Protein AF-A0A2P4T086-F1 (afdb_monomer)

Foldseek 3Di:
DALVVVVVVCVVVPHDDDSVVLVVLLCVLPPVPPNDHDPVSVVVSVCVVPPDVVLVVLQVVQADPVQKRALVSQLVCCCVPVVDPCSNVPRQVLCVPQAPDPVQNVRRIHHSRSVVSCCPDPNVDPDDPCVVDPDDDQFDFPVVDDAQADDLQQFQDDQAATEGDLQSAADDDDPVVVVPPDPDDDDRRSRHYALQVPHQEYEFEWEQDPPLFIWGGRPLHNYHIDTLLSSLLRCLVRNPPRHQFHHEYEYNDHYDPSSVVVNVVSNCVRNPPQEDPDDDPPDPPGHGTRVSNGSHYYYDDDDDDDPPDPPDDDDDDDPPDPCCDPVNVVSVVVNVVSNVVVVVVVD

InterPro domains:
  IPR000909 Phosphatidylinositol-specific phospholipase C, X domain [PF00388] (138-172)
  IPR000909 Phosphatidylinositol-specific phospholipase C, X domain [PF00388] (192-303)
  IPR000909 Phosphatidylinositol-specific phospholipase C, X domain [SM00148] (136-302)
  IPR001192 Phosphoinositide phospholipase C family [PR00390] (141-159)
  IPR001192 Phosphoinositide phospholipase C family [PR00390] (286-303)
  IPR001192 Phosphoinositide phospholipase C family [PTHR10336] (1-337)
  IPR011992 EF-hand domain pair [SSF47473] (1-135)
  IPR015359 Phosphoinositide-specific phospholipase C, EF-hand-like domain [PF09279] (45-129)
  IPR017946 PLC-like phosphodiesterase, TIM beta/alpha-barrel domain superfamily [G3DSA:3.20.20.190] (133-346)
  IPR017946 PLC-like phosphodiesterase, TIM beta/alpha-barrel domain superfamily [SSF51695] (139-338)

Mean predicted aligned error: 11.91 Å

Sequence (347 aa):
MSFKELKNFLKEVNIEVDDYHAKEIFQYCDKSKTEALEDDEIEEFYKILTERKEIDTIFQKYSDAEGLMSCQNLVRFLYETQQEEDAVVAAPPLIQRYEPSERAKKRNAMTKDGFLMYLLSDDGNIFNTSHRKVYQDMTQPLSHYFVSSSHNTYLMDDQLTGPSSTEAYIRQYLCLILRRRFKTQPGPFFVSRALTKGCRCVELDCWDGPNSEPIIYHGYTLTSKILFSDVIKAIKNYAFKTSPYPVIISLENHCSLEQQKVMAQHMTSILQDMLLVAPIDGSKSQFPSPEQLKGKILVKGKKLSRQEDPSGTNGNNNLEAEDVSDEDEAAEMEDESVKTEVQQKGK

Structure (mmCIF, N/CA/C/O backbone):
data_AF-A0A2P4T086-F1
#
_entry.id   AF-A0A2P4T086-F1
#
loop_
_atom_site.group_PDB
_atom_site.id
_atom_site.type_symbol
_atom_site.label_atom_id
_atom_site.label_alt_id
_atom_site.label_comp_id
_atom_site.label_asym_id
_atom_site.label_entity_id
_atom_site.label_seq_id
_atom_site.pdbx_PDB_ins_code
_atom_site.Cartn_x
_atom_site.Cartn_y
_atom_site.Cartn_z
_atom_site.occupancy
_atom_site.B_iso_or_equiv
_atom_site.auth_seq_id
_atom_site.auth_comp_id
_atom_site.auth_asym_id
_atom_site.auth_atom_id
_atom_site.pdbx_PDB_model_num
ATOM 1 N N . MET A 1 1 ? 18.034 28.175 -30.814 1.00 85.75 1 MET A N 1
ATOM 2 C CA . MET A 1 1 ? 17.502 28.124 -29.430 1.00 85.75 1 MET A CA 1
ATOM 3 C C . MET A 1 1 ? 18.552 28.630 -28.446 1.00 85.75 1 MET A C 1
ATOM 5 O O . MET A 1 1 ? 19.640 28.074 -28.381 1.00 85.75 1 MET A O 1
ATOM 9 N N . SER A 1 2 ? 18.252 29.685 -27.687 1.00 92.81 2 SER A N 1
ATOM 10 C CA . SER A 1 2 ? 19.158 30.231 -26.662 1.00 92.81 2 SER A CA 1
ATOM 11 C C . SER A 1 2 ? 19.247 29.327 -25.425 1.00 92.81 2 SER A C 1
ATOM 13 O O . SER A 1 2 ? 18.325 28.568 -25.122 1.00 92.81 2 SER A O 1
ATOM 15 N N . PHE A 1 3 ? 20.311 29.467 -24.626 1.00 90.12 3 PHE A N 1
ATOM 16 C CA . PHE A 1 3 ? 20.471 28.681 -23.392 1.00 90.12 3 PHE A CA 1
ATOM 17 C C . PHE A 1 3 ? 19.308 28.872 -22.397 1.00 90.12 3 PHE A C 1
ATOM 19 O O . PHE A 1 3 ? 18.910 27.947 -21.690 1.00 90.12 3 PHE A O 1
ATOM 26 N N . LYS A 1 4 ? 18.709 30.070 -22.353 1.00 91.06 4 LYS A N 1
ATOM 27 C CA . LYS A 1 4 ? 17.542 30.347 -21.500 1.00 91.06 4 LYS A CA 1
ATOM 28 C C . LYS A 1 4 ? 16.301 29.577 -21.960 1.00 91.06 4 LYS A C 1
ATOM 30 O O . LYS A 1 4 ? 15.571 29.062 -21.116 1.00 91.06 4 LYS A O 1
ATOM 35 N N . GLU A 1 5 ? 16.066 29.506 -23.267 1.00 90.50 5 GLU A N 1
ATOM 36 C CA . GLU A 1 5 ? 14.963 28.733 -23.852 1.00 90.50 5 GLU A CA 1
ATOM 37 C C . GLU A 1 5 ? 15.170 27.237 -23.624 1.00 90.50 5 GLU A C 1
ATOM 39 O O . GLU A 1 5 ? 14.247 26.561 -23.179 1.00 90.50 5 GLU A O 1
ATOM 44 N N . LEU A 1 6 ? 16.401 26.751 -23.793 1.00 87.19 6 LEU A N 1
ATOM 45 C CA . LEU A 1 6 ? 16.759 25.362 -23.528 1.00 87.19 6 LEU A CA 1
ATOM 46 C C . LEU A 1 6 ? 16.510 24.963 -22.068 1.00 87.19 6 LEU A C 1
ATOM 48 O O . LEU A 1 6 ? 15.911 23.929 -21.795 1.00 87.19 6 LEU A O 1
ATOM 52 N N . LYS A 1 7 ? 16.883 25.813 -21.105 1.00 87.31 7 LYS A N 1
ATOM 53 C CA . LYS A 1 7 ? 16.581 25.571 -19.684 1.00 87.31 7 LYS A CA 1
ATOM 54 C C . LYS A 1 7 ? 15.087 25.510 -19.387 1.00 87.31 7 LYS A C 1
ATOM 56 O O . LYS A 1 7 ? 14.676 24.798 -18.473 1.00 87.31 7 LYS A O 1
ATOM 61 N N . ASN A 1 8 ? 14.281 26.295 -20.095 1.00 86.50 8 ASN A N 1
ATOM 62 C CA . ASN A 1 8 ? 12.832 26.231 -19.948 1.00 86.50 8 ASN A CA 1
ATOM 63 C C . ASN A 1 8 ? 12.291 24.936 -20.556 1.00 86.50 8 ASN A C 1
ATOM 65 O O . ASN A 1 8 ? 11.522 24.254 -19.889 1.00 86.50 8 ASN A O 1
ATOM 69 N N . PHE A 1 9 ? 12.780 24.546 -21.734 1.00 85.38 9 PHE A N 1
ATOM 70 C CA . PHE A 1 9 ? 12.444 23.273 -22.366 1.00 85.38 9 PHE A CA 1
ATOM 71 C C . PHE A 1 9 ? 12.762 22.076 -21.457 1.00 85.38 9 PHE A C 1
ATOM 73 O O . PHE A 1 9 ? 11.886 21.256 -21.203 1.00 85.38 9 PHE A O 1
ATOM 80 N N . LEU A 1 10 ? 13.964 22.013 -20.869 1.00 83.75 10 LEU A N 1
ATOM 81 C CA . LEU A 1 10 ? 14.342 20.935 -19.943 1.00 83.75 10 LEU A CA 1
ATOM 82 C C . LEU A 1 10 ? 13.400 20.845 -18.734 1.00 83.75 10 LEU A C 1
ATOM 84 O O . LEU A 1 10 ? 13.013 19.751 -18.328 1.00 83.75 10 LEU A O 1
ATOM 88 N N . LYS A 1 11 ? 12.946 21.988 -18.205 1.00 83.62 11 LYS A N 1
ATOM 89 C CA . LYS A 1 11 ? 11.937 22.019 -17.134 1.00 83.62 11 LYS A CA 1
ATOM 9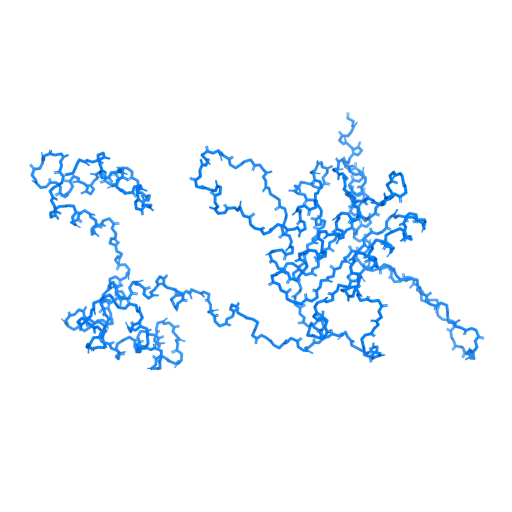0 C C . LYS A 1 11 ? 10.567 21.538 -17.604 1.00 83.62 11 LYS A C 1
ATOM 92 O O . LYS A 1 11 ? 9.883 20.861 -16.841 1.00 83.62 11 LYS A O 1
ATOM 97 N N . GLU A 1 12 ? 10.164 21.873 -18.828 1.00 81.62 12 GLU A N 1
ATOM 98 C CA . GLU A 1 12 ? 8.898 21.416 -19.416 1.00 81.62 12 GLU A CA 1
ATOM 99 C C . GLU A 1 12 ? 8.870 19.895 -19.596 1.00 81.62 12 GLU A C 1
ATOM 101 O O . GLU A 1 12 ? 7.852 19.267 -19.300 1.00 81.62 12 GLU A O 1
ATOM 106 N N . VAL A 1 13 ? 9.997 19.287 -19.980 1.00 79.25 13 VAL A N 1
ATOM 107 C CA . VAL A 1 13 ? 10.138 17.823 -20.090 1.00 79.25 13 VAL A CA 1
ATOM 108 C C . VAL A 1 13 ? 10.551 17.138 -18.779 1.00 79.25 13 VAL A C 1
ATOM 110 O O . VAL A 1 13 ? 10.828 15.941 -18.770 1.00 79.25 13 VAL A O 1
ATOM 113 N N . ASN A 1 14 ? 10.539 17.865 -17.655 1.00 78.75 14 ASN A N 1
ATOM 114 C CA . ASN A 1 14 ? 10.846 17.355 -16.313 1.00 78.75 14 ASN A CA 1
ATOM 115 C C . ASN A 1 14 ? 12.256 16.732 -16.195 1.00 78.75 14 ASN A C 1
ATOM 117 O O . ASN A 1 14 ? 12.449 15.739 -15.491 1.00 78.75 14 ASN A O 1
ATOM 121 N N . ILE A 1 15 ? 13.236 17.326 -16.878 1.00 80.25 15 ILE A N 1
ATOM 122 C CA . ILE A 1 15 ? 14.659 17.010 -16.752 1.00 80.25 15 ILE A CA 1
ATOM 123 C C . ILE A 1 15 ? 15.298 18.035 -15.813 1.00 80.25 15 ILE A C 1
ATOM 125 O O . ILE A 1 15 ? 15.346 19.232 -16.103 1.00 80.25 15 ILE A O 1
ATOM 129 N N . GLU A 1 16 ? 15.806 17.551 -14.683 1.00 80.56 16 GLU A N 1
ATOM 130 C CA . GLU A 1 16 ? 16.638 18.336 -13.775 1.00 80.56 16 GLU A CA 1
ATOM 131 C C . GLU A 1 16 ? 18.104 18.052 -14.093 1.00 80.56 16 GLU A C 1
ATOM 133 O O . GLU A 1 16 ? 18.590 16.938 -13.912 1.00 80.56 16 GLU A O 1
ATOM 138 N N . VAL A 1 17 ? 18.802 19.067 -14.592 1.00 83.62 17 VAL A N 1
ATOM 139 C CA . VAL A 1 17 ? 20.240 19.023 -14.852 1.00 83.62 17 VAL A CA 1
ATOM 140 C C . VAL A 1 17 ? 20.891 20.225 -14.188 1.00 83.62 17 VAL A C 1
ATOM 142 O O . VAL A 1 17 ? 20.292 21.300 -14.098 1.00 83.62 17 VAL A O 1
ATOM 145 N N . ASP A 1 18 ? 22.113 20.030 -13.711 1.00 87.94 18 ASP A N 1
ATOM 146 C CA . ASP A 1 18 ? 22.935 21.114 -13.203 1.00 87.94 18 ASP A CA 1
ATOM 147 C C . ASP A 1 18 ? 23.193 22.175 -14.294 1.00 87.94 18 ASP A C 1
ATOM 149 O O . ASP A 1 18 ? 23.506 21.863 -15.447 1.00 87.94 18 ASP A O 1
ATOM 153 N N . ASP A 1 19 ? 23.049 23.447 -13.917 1.00 86.38 19 ASP A N 1
ATOM 154 C CA . ASP A 1 19 ? 23.147 24.582 -14.836 1.00 86.38 19 ASP A CA 1
ATOM 155 C C . ASP A 1 19 ? 24.540 24.719 -15.467 1.00 86.38 19 ASP A C 1
ATOM 157 O O . ASP A 1 19 ? 24.648 25.196 -16.598 1.00 86.38 19 ASP A O 1
ATOM 161 N N . TYR A 1 20 ? 25.598 24.340 -14.745 1.00 89.38 20 TYR A N 1
ATOM 162 C CA . TYR A 1 20 ? 26.965 24.383 -15.252 1.00 89.38 20 TYR A CA 1
ATOM 163 C C . TYR A 1 20 ? 27.163 23.289 -16.297 1.00 89.38 20 TYR A C 1
ATOM 165 O O . TYR A 1 20 ? 27.567 23.590 -17.418 1.00 89.38 20 TYR A O 1
ATOM 173 N N . HIS A 1 21 ? 26.759 22.059 -15.980 1.00 88.88 21 HIS A N 1
ATOM 174 C CA . HIS A 1 21 ? 26.867 20.936 -16.908 1.00 88.88 21 HIS A CA 1
ATOM 175 C C . HIS A 1 21 ? 26.056 21.153 -18.196 1.00 88.88 21 HIS A C 1
ATOM 177 O O . HIS A 1 21 ? 26.566 20.978 -19.302 1.00 88.88 21 HIS A O 1
ATOM 183 N N . ALA A 1 22 ? 24.809 21.624 -18.079 1.00 89.75 22 ALA A N 1
ATOM 184 C CA . ALA A 1 22 ? 23.991 21.957 -19.244 1.00 89.75 22 ALA A CA 1
ATOM 185 C C . ALA A 1 22 ? 24.624 23.069 -20.095 1.00 89.75 22 ALA A C 1
ATOM 187 O O . ALA A 1 22 ? 24.507 23.056 -21.318 1.00 89.75 22 ALA A O 1
ATOM 188 N N . LYS A 1 23 ? 25.301 24.037 -19.465 1.00 91.62 23 LYS A N 1
ATOM 189 C CA . LYS A 1 23 ? 25.989 25.114 -20.182 1.00 91.62 23 LYS A CA 1
ATOM 190 C C . LYS A 1 23 ? 27.235 24.617 -20.912 1.00 91.62 23 LYS A C 1
ATOM 192 O O . LYS A 1 23 ? 27.483 25.073 -22.024 1.00 91.62 23 LYS A O 1
ATOM 197 N N . GLU A 1 24 ? 27.989 23.690 -20.327 1.00 93.19 24 GLU A N 1
ATOM 198 C CA . GLU A 1 24 ? 29.138 23.062 -20.988 1.00 93.19 24 GLU A CA 1
ATOM 199 C C . GLU A 1 24 ? 28.713 22.306 -22.250 1.00 93.19 24 GLU A C 1
ATOM 201 O O . GLU A 1 24 ? 29.290 22.529 -23.313 1.00 93.19 24 GLU A O 1
ATOM 206 N N . ILE A 1 25 ? 27.662 21.480 -22.165 1.00 91.56 25 ILE A N 1
ATOM 207 C CA . ILE A 1 25 ? 27.139 20.754 -23.334 1.00 91.56 25 ILE A CA 1
ATOM 208 C C . ILE A 1 25 ? 26.606 21.745 -24.378 1.00 91.56 25 ILE A C 1
ATOM 210 O O . ILE A 1 25 ? 26.886 21.601 -25.563 1.00 91.56 25 ILE A O 1
ATOM 214 N N . PHE A 1 26 ? 25.896 22.797 -23.957 1.00 92.69 26 PHE A N 1
ATOM 215 C CA . PHE A 1 26 ? 25.402 23.836 -24.866 1.00 92.69 26 PHE A CA 1
ATOM 216 C C . PHE A 1 26 ? 26.540 24.500 -25.650 1.00 92.69 26 PHE A C 1
ATOM 218 O O . PHE A 1 26 ? 26.459 24.635 -26.864 1.00 92.69 26 PHE A O 1
ATOM 225 N N . GLN A 1 27 ? 27.623 24.882 -24.970 1.00 92.62 27 GLN A N 1
ATOM 226 C CA . GLN A 1 27 ? 28.790 25.494 -25.612 1.00 92.62 27 GLN A CA 1
ATOM 227 C C . GLN A 1 27 ? 29.554 24.516 -26.505 1.00 92.62 27 GLN A C 1
ATOM 229 O O . GLN A 1 27 ? 30.153 24.933 -27.492 1.00 92.62 27 GLN A O 1
ATOM 234 N N . TYR A 1 28 ? 29.554 23.232 -26.152 1.00 91.81 28 TYR A N 1
ATOM 235 C CA . TYR A 1 28 ? 30.126 22.182 -26.983 1.00 91.81 28 TYR A CA 1
ATOM 236 C C . TYR A 1 28 ? 29.342 22.001 -28.293 1.00 91.81 28 TYR A C 1
ATOM 238 O O . TYR A 1 28 ? 29.952 21.817 -29.346 1.00 91.81 28 TYR A O 1
ATOM 246 N N . CYS A 1 29 ? 28.010 22.083 -28.233 1.00 91.31 29 CYS A N 1
ATOM 247 C CA . CYS A 1 29 ? 27.130 21.909 -29.387 1.00 91.31 29 CYS A CA 1
ATOM 248 C C . CYS A 1 29 ? 27.014 23.154 -30.283 1.00 91.31 29 CYS A C 1
ATOM 250 O O . CYS A 1 29 ? 26.800 22.973 -31.473 1.00 91.31 29 CYS A O 1
ATOM 252 N N . ASP A 1 30 ? 27.176 24.376 -29.754 1.00 91.81 30 ASP A N 1
ATOM 253 C CA . ASP A 1 30 ? 27.141 25.647 -30.512 1.00 91.81 30 ASP A CA 1
ATOM 254 C C . ASP A 1 30 ? 28.403 25.814 -31.386 1.00 91.81 30 ASP A C 1
ATOM 256 O O . ASP A 1 30 ? 29.366 26.508 -31.029 1.00 91.81 30 ASP A O 1
ATOM 260 N N . LYS A 1 31 ? 28.429 25.150 -32.548 1.00 88.38 31 LYS A N 1
ATOM 261 C CA . LYS A 1 31 ? 29.573 25.156 -33.477 1.00 88.38 31 LYS A CA 1
ATOM 262 C C . LYS A 1 31 ? 29.718 26.512 -34.162 1.00 88.38 31 LYS A C 1
ATOM 264 O O . LYS A 1 31 ? 30.842 26.915 -34.481 1.00 88.38 31 LYS A O 1
ATOM 269 N N . SER A 1 32 ? 28.609 27.219 -34.376 1.00 85.75 32 SER A N 1
ATOM 270 C CA . SER A 1 32 ? 28.566 28.566 -34.956 1.00 85.75 32 SER A CA 1
ATOM 271 C C . SER A 1 32 ? 28.997 29.670 -33.987 1.00 85.75 32 SER A C 1
ATOM 273 O O . SER A 1 32 ? 29.319 30.769 -34.445 1.00 85.75 32 SER A O 1
ATOM 275 N N . LYS A 1 33 ? 29.079 29.383 -32.679 1.00 86.06 33 LYS A N 1
ATOM 276 C CA . LYS A 1 33 ? 29.398 30.344 -31.604 1.00 86.06 33 LYS A CA 1
ATOM 277 C C . LYS A 1 33 ? 28.440 31.533 -31.587 1.00 86.06 33 LYS A C 1
ATOM 279 O O . LYS A 1 33 ? 28.844 32.674 -31.355 1.00 86.06 33 LYS A O 1
ATOM 284 N N . THR A 1 34 ? 27.178 31.258 -31.882 1.00 88.81 34 THR A N 1
ATOM 285 C CA . THR A 1 34 ? 26.107 32.251 -32.000 1.00 88.81 34 THR A CA 1
ATOM 286 C C . THR A 1 34 ? 25.354 32.469 -30.692 1.00 88.81 34 THR A C 1
ATOM 288 O O . THR A 1 34 ? 24.408 33.252 -30.665 1.00 88.81 34 THR A O 1
ATOM 291 N N . GLU A 1 35 ? 25.760 31.798 -29.608 1.00 88.94 35 GLU A N 1
ATOM 292 C CA . GLU A 1 35 ? 25.041 31.742 -28.327 1.00 88.94 35 GLU A CA 1
ATOM 293 C C . GLU A 1 35 ? 23.621 31.161 -28.465 1.00 88.94 35 GLU A C 1
ATOM 295 O O . GLU A 1 35 ? 22.732 31.385 -27.633 1.00 88.94 35 GLU A O 1
ATOM 300 N N . ALA A 1 36 ? 23.409 30.381 -29.524 1.00 89.88 36 ALA A N 1
ATOM 301 C CA . ALA A 1 36 ? 22.153 29.748 -29.876 1.00 89.88 36 ALA A CA 1
ATOM 302 C C . ALA A 1 36 ? 22.440 28.450 -30.632 1.00 89.88 36 ALA A C 1
ATOM 304 O O . ALA A 1 36 ? 23.278 28.463 -31.524 1.00 89.88 36 ALA A O 1
ATOM 305 N N . LEU A 1 37 ? 21.717 27.381 -30.284 1.00 90.62 37 LEU A N 1
ATOM 306 C CA . LEU A 1 37 ? 21.773 26.104 -30.995 1.00 90.62 37 LEU A CA 1
ATOM 307 C C . LEU A 1 37 ? 20.813 26.096 -32.180 1.00 90.62 37 LEU A C 1
ATOM 309 O O . LEU A 1 37 ? 19.629 26.408 -32.005 1.00 90.62 37 LEU A O 1
ATOM 313 N N . GLU A 1 38 ? 21.306 25.707 -33.344 1.00 89.94 38 GLU A N 1
ATOM 314 C CA . GLU A 1 38 ? 20.493 25.383 -34.519 1.00 89.94 38 GLU A CA 1
ATOM 315 C C . GLU A 1 38 ? 19.912 23.956 -34.412 1.00 89.94 38 GLU A C 1
ATOM 317 O O . GLU A 1 38 ? 20.300 23.184 -33.536 1.00 89.94 38 GLU A O 1
ATOM 322 N N . ASP A 1 39 ? 18.965 23.587 -35.279 1.00 84.31 39 ASP A N 1
ATOM 323 C CA . ASP A 1 39 ? 18.178 22.344 -35.154 1.00 84.31 39 ASP A CA 1
ATOM 324 C C . ASP A 1 39 ? 19.031 21.066 -34.980 1.00 84.31 39 ASP A C 1
ATOM 326 O O . ASP A 1 39 ? 18.787 20.282 -34.058 1.00 84.31 39 ASP A O 1
ATOM 330 N N . ASP A 1 40 ? 20.075 20.886 -35.797 1.00 86.88 40 ASP A N 1
ATOM 331 C CA . ASP A 1 40 ? 20.982 19.728 -35.706 1.00 86.88 40 ASP A CA 1
ATOM 332 C C . ASP A 1 40 ? 21.789 19.722 -34.390 1.00 86.88 40 ASP A C 1
ATOM 334 O O . ASP A 1 40 ? 22.076 18.669 -33.813 1.00 86.88 40 ASP A O 1
ATOM 338 N N . GLU A 1 41 ? 22.140 20.905 -33.880 1.00 89.12 41 GLU A N 1
ATOM 339 C CA . GLU A 1 41 ? 22.899 21.075 -32.638 1.00 89.12 41 GLU A CA 1
ATOM 340 C C . GLU A 1 41 ? 22.017 20.853 -31.400 1.00 89.12 41 GLU A C 1
ATOM 342 O O . GLU A 1 41 ? 22.503 20.393 -30.366 1.00 89.12 41 GLU A O 1
ATOM 347 N N . ILE A 1 42 ? 20.710 21.125 -31.500 1.00 85.94 42 ILE A N 1
ATOM 348 C CA . ILE A 1 42 ? 19.722 20.788 -30.465 1.00 85.94 42 ILE A CA 1
ATOM 349 C C . ILE A 1 42 ? 19.581 19.267 -30.348 1.00 85.94 42 ILE A C 1
ATOM 351 O O . ILE A 1 42 ? 19.533 18.738 -29.233 1.00 85.94 42 ILE A O 1
ATOM 355 N N . GLU A 1 43 ? 19.535 18.551 -31.475 1.00 81.56 43 GLU A N 1
ATOM 356 C CA . GLU A 1 43 ? 19.492 17.087 -31.469 1.00 81.56 43 GLU A CA 1
ATOM 357 C C . GLU A 1 43 ? 20.766 16.5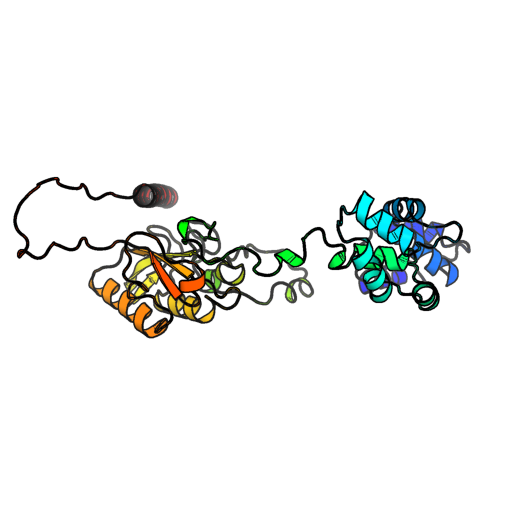03 -30.839 1.00 81.56 43 GLU A C 1
ATOM 359 O O . GLU A 1 43 ? 20.691 15.599 -30.002 1.00 81.56 43 GLU A O 1
ATOM 364 N N . GLU A 1 44 ? 21.936 17.043 -31.191 1.00 86.00 44 GLU A N 1
ATOM 365 C CA . GLU A 1 44 ? 23.223 16.651 -30.609 1.00 86.00 44 GLU A CA 1
ATOM 366 C C . GLU A 1 44 ? 23.281 16.936 -29.101 1.00 86.00 44 GLU A C 1
ATOM 368 O O . GLU A 1 44 ? 23.646 16.051 -28.323 1.00 86.00 44 GLU A O 1
ATOM 373 N N . PHE A 1 45 ? 22.826 18.116 -28.667 1.00 89.50 45 PHE A N 1
ATOM 374 C CA . PHE A 1 45 ? 22.713 18.469 -27.251 1.00 89.50 45 PHE A CA 1
ATOM 375 C C . PHE A 1 45 ? 21.849 17.460 -26.489 1.00 89.50 45 PHE A C 1
ATOM 377 O O . PHE A 1 45 ? 22.249 16.957 -25.437 1.00 89.50 45 PHE A O 1
ATOM 384 N N . TYR A 1 46 ? 20.665 17.141 -27.020 1.00 83.19 46 TYR A N 1
ATOM 385 C CA . TYR A 1 46 ? 19.739 16.214 -26.377 1.00 83.19 46 TYR A CA 1
ATOM 386 C C . TYR A 1 46 ? 20.316 14.797 -26.294 1.00 83.19 46 TYR A C 1
ATOM 388 O O . TYR A 1 46 ? 20.197 14.145 -25.253 1.00 83.19 46 TYR A O 1
ATOM 396 N N . LYS A 1 47 ? 20.987 14.334 -27.356 1.00 83.06 47 LYS A N 1
ATOM 397 C CA . LYS A 1 47 ? 21.671 13.034 -27.373 1.00 83.06 47 LYS A CA 1
ATOM 398 C C . LYS A 1 47 ? 22.760 12.953 -26.312 1.00 83.06 47 LYS A C 1
ATOM 400 O O . LYS A 1 47 ? 22.789 11.963 -25.594 1.00 83.06 47 LYS A O 1
ATOM 405 N N . ILE A 1 48 ? 23.607 13.977 -26.181 1.00 86.81 48 ILE A N 1
ATOM 406 C CA . ILE A 1 48 ? 24.678 14.001 -25.169 1.00 86.81 48 ILE A CA 1
ATOM 407 C C . ILE A 1 48 ? 24.082 14.026 -23.762 1.00 86.81 48 ILE A C 1
ATOM 409 O O . ILE A 1 48 ? 24.507 13.266 -22.897 1.00 86.81 48 ILE A O 1
ATOM 413 N N . LEU A 1 49 ? 23.071 14.869 -23.535 1.00 86.38 49 LEU A N 1
ATOM 414 C CA . LEU A 1 49 ? 22.449 15.016 -22.222 1.00 86.38 49 LEU A CA 1
ATOM 415 C C . LEU A 1 49 ? 21.777 13.722 -21.738 1.00 86.38 49 LEU A C 1
ATOM 417 O O . LEU A 1 49 ? 21.778 13.431 -20.545 1.00 86.38 49 LEU A O 1
ATOM 421 N N . THR A 1 50 ? 21.164 12.973 -22.654 1.00 82.31 50 THR A N 1
ATOM 422 C CA . THR A 1 50 ? 20.399 11.757 -22.338 1.00 82.31 50 THR A CA 1
ATOM 423 C C . THR A 1 50 ? 21.178 10.465 -22.588 1.00 82.31 50 THR A C 1
ATOM 425 O O . THR A 1 50 ? 20.627 9.374 -22.416 1.00 82.31 50 THR A O 1
ATOM 428 N N . GLU A 1 51 ? 22.456 10.570 -22.966 1.00 85.12 51 GLU A N 1
ATOM 429 C CA . GLU A 1 51 ? 23.310 9.422 -23.252 1.00 85.12 51 GLU A CA 1
ATOM 430 C C . GLU A 1 51 ? 23.461 8.533 -22.013 1.00 85.12 51 GLU A C 1
ATOM 432 O O . GLU A 1 51 ? 23.792 8.987 -20.917 1.00 85.12 51 GLU A O 1
ATOM 437 N N . ARG A 1 52 ? 23.251 7.229 -22.208 1.00 86.19 52 ARG A N 1
ATOM 438 C CA . ARG A 1 52 ? 23.381 6.210 -21.167 1.00 86.19 52 ARG A CA 1
ATOM 439 C C . ARG A 1 52 ? 24.372 5.139 -21.607 1.00 86.19 52 ARG A C 1
ATOM 441 O O . ARG A 1 52 ? 23.987 4.099 -22.146 1.00 86.19 52 ARG A O 1
ATOM 448 N N . LYS A 1 53 ? 25.661 5.398 -21.371 1.00 89.81 53 LYS A N 1
ATOM 449 C CA . LYS A 1 53 ? 26.783 4.539 -21.805 1.00 89.81 53 LYS A CA 1
ATOM 450 C C . LYS A 1 53 ? 26.696 3.116 -21.257 1.00 89.81 53 LYS A C 1
ATOM 452 O O . LYS A 1 53 ? 27.134 2.162 -21.903 1.00 89.81 53 LYS A O 1
ATOM 457 N N . GLU A 1 54 ? 26.128 2.952 -20.068 1.00 91.56 54 GLU A N 1
ATOM 458 C CA . GLU A 1 54 ? 25.873 1.646 -19.471 1.00 91.56 54 GLU A CA 1
ATOM 459 C C . GLU A 1 54 ? 24.861 0.836 -20.291 1.00 91.56 54 GLU A C 1
ATOM 461 O O . GLU A 1 54 ? 25.047 -0.365 -20.485 1.00 91.56 54 GLU A O 1
ATOM 466 N N . ILE A 1 55 ? 23.844 1.495 -20.854 1.00 92.25 55 ILE A N 1
ATOM 467 C CA . ILE A 1 55 ? 22.862 0.854 -21.734 1.00 92.25 55 ILE A CA 1
ATOM 468 C C . ILE A 1 55 ? 23.486 0.535 -23.083 1.00 92.25 55 ILE A C 1
ATOM 470 O O . ILE A 1 55 ? 23.260 -0.559 -23.593 1.00 92.25 55 ILE A O 1
ATOM 474 N N . ASP A 1 56 ? 24.314 1.430 -23.627 1.00 91.19 56 ASP A N 1
ATOM 475 C CA . ASP A 1 56 ? 25.044 1.167 -24.870 1.00 91.19 56 ASP A CA 1
ATOM 476 C C . ASP A 1 56 ? 25.928 -0.076 -24.741 1.00 91.19 56 ASP A C 1
ATOM 478 O O . ASP A 1 56 ? 25.901 -0.948 -25.606 1.00 91.19 56 ASP A O 1
ATOM 482 N N . THR A 1 57 ? 26.652 -0.203 -23.628 1.00 93.38 57 THR A N 1
ATOM 483 C CA . THR A 1 57 ? 27.539 -1.344 -23.364 1.00 93.38 57 THR A CA 1
ATOM 484 C C . THR A 1 57 ? 26.760 -2.660 -23.307 1.00 93.38 57 THR A C 1
ATOM 486 O O . THR A 1 57 ? 27.168 -3.661 -23.900 1.00 93.38 57 THR A O 1
ATOM 489 N N . ILE A 1 58 ? 25.618 -2.669 -22.610 1.00 93.56 58 ILE A N 1
ATOM 490 C CA . ILE A 1 58 ? 24.761 -3.856 -22.516 1.00 93.56 58 ILE A CA 1
ATOM 491 C C . ILE A 1 58 ? 24.153 -4.174 -23.882 1.00 93.56 58 ILE A C 1
ATOM 493 O O . ILE A 1 58 ? 24.223 -5.317 -24.328 1.00 93.56 58 ILE A O 1
ATOM 497 N N . PHE A 1 59 ? 23.588 -3.179 -24.567 1.00 94.94 59 PHE A N 1
ATOM 498 C CA . PHE A 1 59 ? 22.935 -3.373 -25.855 1.00 94.94 59 PHE A CA 1
ATOM 499 C C . PHE A 1 59 ? 23.921 -3.907 -26.898 1.00 94.94 59 PHE A C 1
ATOM 501 O O . PHE A 1 59 ? 23.626 -4.906 -27.547 1.00 94.94 59 PHE A O 1
ATOM 508 N N . GLN A 1 60 ? 25.125 -3.330 -26.987 1.00 93.94 60 GLN A N 1
ATOM 509 C CA . GLN A 1 60 ? 26.172 -3.766 -27.918 1.00 93.94 60 GLN A CA 1
ATOM 510 C C . GLN A 1 60 ? 26.607 -5.220 -27.699 1.00 93.94 60 GLN A C 1
ATOM 512 O O . GLN A 1 60 ? 26.900 -5.928 -28.660 1.00 93.94 60 GLN A O 1
ATOM 517 N N . LYS A 1 61 ? 26.608 -5.702 -26.449 1.00 95.00 61 LYS A N 1
ATOM 518 C CA . LYS A 1 61 ? 26.927 -7.105 -26.129 1.00 95.00 61 LYS A CA 1
ATOM 519 C C . LYS A 1 61 ? 25.931 -8.091 -26.757 1.00 95.00 61 LYS A C 1
ATOM 521 O O . LYS A 1 61 ? 26.293 -9.237 -27.039 1.00 95.00 61 LYS A O 1
ATOM 526 N N . TYR A 1 62 ? 24.681 -7.675 -26.957 1.00 95.06 62 TYR A N 1
ATOM 527 C CA . TYR A 1 62 ? 23.605 -8.517 -27.488 1.00 95.06 62 TYR A CA 1
ATOM 528 C C . TYR A 1 62 ? 23.079 -8.045 -28.856 1.00 95.06 62 TYR A C 1
ATOM 530 O O . TYR A 1 62 ? 22.223 -8.704 -29.436 1.00 95.06 62 TYR A O 1
ATOM 538 N N . SER A 1 63 ? 23.584 -6.959 -29.435 1.00 94.25 63 SER A N 1
ATOM 539 C CA . SER A 1 63 ? 23.205 -6.538 -30.785 1.00 94.25 63 SER A CA 1
ATOM 540 C C . SER A 1 63 ? 23.955 -7.327 -31.862 1.00 94.25 63 SER A C 1
ATOM 542 O O . SER A 1 63 ? 25.065 -7.813 -31.650 1.00 94.25 63 SER A O 1
ATOM 544 N N . ASP A 1 64 ? 23.347 -7.453 -33.035 1.00 91.06 64 ASP A N 1
ATOM 545 C CA . ASP A 1 64 ? 23.992 -7.953 -34.243 1.00 91.06 64 ASP A CA 1
ATOM 546 C C . ASP A 1 64 ? 24.858 -6.871 -34.921 1.00 91.06 64 ASP A C 1
ATOM 548 O O . ASP A 1 64 ? 24.961 -5.732 -34.460 1.00 91.06 64 ASP A O 1
ATOM 552 N N . ALA A 1 65 ? 25.498 -7.231 -36.038 1.00 85.06 65 ALA A N 1
ATOM 553 C CA . ALA A 1 65 ? 26.346 -6.324 -36.812 1.00 85.06 65 ALA A CA 1
ATOM 554 C C . ALA A 1 65 ? 25.580 -5.144 -37.447 1.00 85.06 65 ALA A C 1
ATOM 556 O O . ALA A 1 65 ? 26.207 -4.179 -37.878 1.00 85.06 65 ALA A O 1
ATOM 557 N N . GLU A 1 66 ? 24.246 -5.208 -37.512 1.00 83.38 66 GLU A N 1
ATOM 558 C CA . GLU A 1 66 ? 23.396 -4.114 -37.990 1.00 83.38 66 GLU A CA 1
ATOM 559 C C . GLU A 1 66 ? 22.973 -3.164 -36.857 1.00 83.38 66 GLU A C 1
ATOM 561 O O . GLU A 1 66 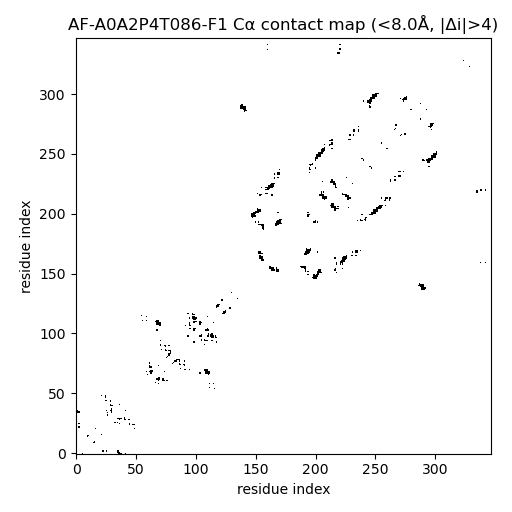? 22.256 -2.194 -37.106 1.00 83.38 66 GLU A O 1
ATOM 566 N N . GLY A 1 67 ? 23.405 -3.422 -35.617 1.00 88.25 67 GLY A N 1
ATOM 567 C CA . GLY A 1 67 ? 23.022 -2.634 -34.449 1.00 88.25 67 GLY A CA 1
ATOM 568 C C . GLY A 1 67 ? 21.595 -2.912 -33.974 1.00 88.25 67 GLY A C 1
ATOM 569 O O . GLY A 1 67 ? 20.990 -2.055 -33.330 1.00 88.25 67 GLY A O 1
ATOM 570 N N . LEU A 1 68 ? 21.040 -4.089 -34.285 1.00 93.56 68 LEU A N 1
ATOM 571 C CA . LEU A 1 68 ? 19.730 -4.534 -33.811 1.00 93.56 68 LEU A CA 1
ATOM 572 C C . LEU A 1 68 ? 19.872 -5.731 -32.871 1.00 93.56 68 LEU A C 1
ATOM 574 O O . LEU A 1 68 ? 20.710 -6.607 -33.055 1.00 93.56 68 LEU A O 1
ATOM 578 N N . MET A 1 69 ? 19.019 -5.815 -31.858 1.00 95.81 69 MET A N 1
ATOM 579 C CA . MET A 1 69 ? 18.908 -7.005 -31.024 1.00 95.81 69 MET A CA 1
ATOM 580 C C . MET A 1 69 ? 17.847 -7.929 -31.625 1.00 95.81 69 MET A C 1
ATOM 582 O O . MET A 1 69 ? 16.649 -7.676 -31.509 1.00 95.81 69 MET A O 1
ATOM 586 N N . SER A 1 70 ? 18.272 -8.993 -32.307 1.00 96.00 70 SER A N 1
ATOM 587 C CA . SER A 1 70 ? 17.349 -10.003 -32.841 1.00 96.00 70 SER A CA 1
ATOM 588 C C . SER A 1 70 ? 16.568 -10.700 -31.720 1.00 96.00 70 SER A C 1
ATOM 590 O O . SER A 1 70 ? 17.005 -10.721 -30.568 1.00 96.00 70 SER A O 1
ATOM 592 N N . CYS A 1 71 ? 15.445 -11.345 -32.047 1.00 95.38 71 CYS A N 1
ATOM 593 C CA . CYS A 1 71 ? 14.697 -12.134 -31.067 1.00 95.38 71 CYS A CA 1
ATOM 594 C C . CYS A 1 71 ? 15.561 -13.187 -30.352 1.00 95.38 71 CYS A C 1
ATOM 596 O O . CYS A 1 71 ? 15.441 -13.332 -29.141 1.00 95.38 71 CYS A O 1
ATOM 598 N N . GLN A 1 72 ? 16.458 -13.896 -31.053 1.00 95.56 72 GLN A N 1
ATOM 599 C CA . GLN A 1 72 ? 17.360 -14.855 -30.396 1.00 95.56 72 GLN A CA 1
ATOM 600 C C . GLN A 1 72 ? 18.348 -14.171 -29.449 1.00 95.56 72 GLN A C 1
ATOM 602 O O . GLN A 1 72 ? 18.638 -14.700 -28.377 1.00 95.56 72 GLN A O 1
ATOM 607 N N . ASN A 1 73 ? 18.848 -12.991 -29.811 1.00 96.38 73 ASN A N 1
ATOM 608 C CA . ASN A 1 73 ? 19.745 -12.255 -28.934 1.00 96.38 73 ASN A CA 1
ATOM 609 C C . ASN A 1 73 ? 19.023 -11.702 -27.701 1.00 96.38 73 ASN A C 1
ATOM 611 O O . ASN A 1 73 ? 19.607 -11.700 -26.619 1.00 96.38 73 ASN A O 1
ATOM 615 N N . LEU A 1 74 ? 17.759 -11.291 -27.843 1.00 96.50 74 LEU A N 1
ATOM 616 C CA . LEU A 1 74 ? 16.930 -10.900 -26.706 1.00 96.50 74 LEU A CA 1
ATOM 617 C C . LEU A 1 74 ? 16.688 -12.092 -25.773 1.00 96.50 74 LEU A C 1
ATOM 619 O O . LEU A 1 74 ? 16.876 -11.952 -24.572 1.00 96.50 74 LEU A O 1
ATOM 623 N N . VAL A 1 75 ? 16.375 -13.280 -26.307 1.00 96.88 75 VAL A N 1
ATOM 624 C CA . VAL A 1 75 ? 16.283 -14.515 -25.502 1.00 96.88 75 VAL A CA 1
ATOM 625 C C . VAL A 1 75 ? 17.576 -14.752 -24.721 1.00 96.88 75 VAL A C 1
ATOM 627 O O . VAL A 1 75 ? 17.528 -15.033 -23.526 1.00 96.88 75 VAL A O 1
ATOM 630 N N . ARG A 1 76 ? 18.737 -14.592 -25.370 1.00 96.62 76 ARG A N 1
ATOM 631 C CA . ARG A 1 76 ? 20.038 -14.729 -24.704 1.00 96.62 76 ARG A CA 1
ATOM 632 C C . ARG A 1 76 ? 20.207 -13.713 -23.575 1.00 96.62 76 ARG A C 1
ATOM 634 O O . ARG A 1 76 ? 20.654 -14.082 -22.497 1.00 96.62 76 ARG A O 1
ATOM 641 N N . PHE A 1 77 ? 19.839 -12.453 -23.800 1.00 96.50 77 PHE A N 1
ATOM 642 C CA . PHE A 1 77 ? 19.884 -11.418 -22.768 1.00 96.50 77 PHE A CA 1
ATOM 643 C C . PHE A 1 77 ? 18.979 -11.756 -21.571 1.00 96.50 77 PHE A C 1
ATOM 645 O O . PHE A 1 77 ? 19.444 -11.701 -20.431 1.00 96.50 77 PHE A O 1
ATOM 652 N N . LEU A 1 78 ? 17.723 -12.140 -21.819 1.00 95.81 78 LEU A N 1
ATOM 653 C CA . LEU A 1 78 ? 16.761 -12.481 -20.767 1.00 95.81 78 LEU A CA 1
ATOM 654 C C . LEU A 1 78 ? 17.242 -13.684 -19.946 1.00 95.81 78 LEU A C 1
ATOM 656 O O . LEU A 1 78 ? 17.225 -13.645 -18.720 1.00 95.81 78 LEU A O 1
ATOM 660 N N . TYR A 1 79 ? 17.775 -14.710 -20.606 1.00 95.38 79 TYR A N 1
ATOM 661 C CA . TYR A 1 79 ? 18.277 -15.901 -19.929 1.00 95.38 79 TYR A CA 1
ATOM 662 C C . TYR A 1 79 ? 19.589 -15.650 -19.165 1.00 95.38 79 TYR A C 1
ATOM 664 O O . TYR A 1 79 ? 19.693 -15.948 -17.980 1.00 95.38 79 TYR A O 1
ATOM 672 N N . GLU A 1 80 ? 20.608 -15.079 -19.815 1.00 95.38 80 GLU A N 1
ATOM 673 C CA . GLU A 1 80 ? 21.943 -14.931 -19.215 1.00 95.38 80 GLU A CA 1
ATOM 674 C C . GLU A 1 80 ? 22.031 -13.772 -18.216 1.00 95.38 80 GLU A C 1
ATOM 676 O O . GLU A 1 80 ? 22.820 -13.830 -17.275 1.00 95.38 80 GLU A O 1
ATOM 681 N N . THR A 1 81 ? 21.281 -12.688 -18.449 1.00 93.75 81 THR A N 1
ATOM 682 C CA . THR A 1 81 ? 21.405 -11.441 -17.671 1.00 93.75 81 THR A CA 1
ATOM 683 C C . THR A 1 81 ? 20.232 -11.225 -16.731 1.00 93.75 81 THR A C 1
ATOM 685 O O . THR A 1 81 ? 20.463 -10.879 -15.578 1.00 93.75 81 THR A O 1
ATOM 688 N N . GLN A 1 82 ? 18.996 -11.421 -17.204 1.00 92.62 82 GLN A N 1
ATOM 689 C CA . GLN A 1 82 ? 17.799 -11.260 -16.363 1.00 92.62 82 GLN A CA 1
ATOM 690 C C . GLN A 1 82 ? 17.437 -12.535 -15.590 1.00 92.62 82 GLN A C 1
ATOM 692 O O . GLN A 1 82 ? 16.625 -12.471 -14.674 1.00 92.62 82 GLN A O 1
ATOM 697 N N . GLN A 1 83 ? 18.075 -13.669 -15.913 1.00 93.00 83 GLN A N 1
ATOM 698 C CA . GLN A 1 83 ? 17.813 -14.979 -15.307 1.00 93.00 83 GLN A CA 1
ATOM 699 C C . GLN A 1 83 ? 16.348 -15.424 -15.453 1.00 93.00 83 GLN A C 1
ATOM 701 O O . GLN A 1 83 ? 15.790 -16.074 -14.572 1.00 93.00 83 GLN A O 1
ATOM 706 N N . GLU A 1 84 ? 15.721 -15.085 -16.581 1.00 89.81 84 GLU A N 1
ATOM 707 C CA . GLU A 1 84 ? 14.363 -15.520 -16.904 1.00 89.81 84 GLU A CA 1
ATOM 708 C C . GLU A 1 84 ? 14.371 -16.931 -17.516 1.00 89.81 84 GLU A C 1
ATOM 710 O O . GLU A 1 84 ? 14.910 -17.146 -18.605 1.00 89.81 84 GLU A O 1
ATOM 715 N N . GLU A 1 85 ? 13.738 -17.899 -16.843 1.00 88.19 85 GLU A N 1
ATOM 716 C CA . GLU A 1 85 ? 13.665 -19.294 -17.313 1.00 88.19 85 GLU A CA 1
ATOM 717 C C . GLU A 1 85 ? 12.832 -19.438 -18.603 1.00 88.19 85 GLU A C 1
ATOM 719 O O . GLU A 1 85 ? 13.208 -20.179 -19.513 1.00 88.19 85 GLU A O 1
ATOM 724 N N . ASP A 1 86 ? 11.756 -18.656 -18.741 1.00 90.31 86 ASP A N 1
ATOM 725 C CA . ASP A 1 86 ? 10.829 -18.691 -19.883 1.00 90.31 86 ASP A CA 1
ATOM 726 C C . ASP A 1 86 ? 11.201 -17.708 -21.017 1.00 90.31 86 ASP A C 1
ATOM 728 O O . ASP A 1 86 ? 10.356 -17.309 -21.828 1.00 90.31 86 ASP A O 1
ATOM 732 N N . ALA A 1 87 ? 12.481 -17.327 -21.118 1.00 91.94 87 ALA A N 1
ATOM 733 C CA . ALA A 1 87 ? 12.983 -16.302 -22.041 1.00 91.94 87 ALA A CA 1
ATOM 734 C C . ALA A 1 87 ? 12.527 -16.480 -23.506 1.00 91.94 87 ALA A C 1
ATOM 736 O O . ALA A 1 87 ? 12.219 -15.503 -24.192 1.00 91.94 87 ALA A O 1
ATOM 737 N N . VAL A 1 88 ? 12.450 -17.725 -23.997 1.00 93.38 88 VAL A N 1
ATOM 738 C CA . VAL A 1 88 ? 12.026 -18.048 -25.377 1.00 93.38 88 VAL A CA 1
ATOM 739 C C . VAL A 1 88 ? 10.581 -17.622 -25.645 1.00 93.38 88 VAL A C 1
ATOM 741 O O . VAL A 1 88 ? 10.267 -17.142 -26.736 1.00 93.38 88 VAL A O 1
ATOM 744 N N . VAL A 1 89 ? 9.705 -17.794 -24.656 1.00 93.25 89 VAL A N 1
ATOM 745 C CA . VAL A 1 89 ? 8.281 -17.450 -24.752 1.00 93.25 89 VAL A CA 1
ATOM 746 C C . VAL A 1 89 ? 8.077 -15.953 -24.510 1.00 93.25 89 VAL A C 1
ATOM 748 O O . VAL A 1 89 ? 7.231 -15.339 -25.161 1.00 93.25 89 VAL A O 1
ATOM 751 N N . ALA A 1 90 ? 8.873 -15.355 -23.619 1.00 91.88 90 ALA A N 1
ATOM 752 C CA . ALA A 1 90 ? 8.771 -13.948 -23.243 1.00 91.88 90 ALA A CA 1
ATOM 753 C C . ALA A 1 90 ? 9.272 -12.976 -24.329 1.00 91.88 90 ALA A C 1
ATOM 755 O O . ALA A 1 90 ? 8.658 -11.931 -24.552 1.00 91.88 90 ALA A O 1
ATOM 756 N N . ALA A 1 91 ? 10.352 -13.310 -25.045 1.00 94.75 91 ALA A N 1
ATOM 757 C CA . ALA A 1 91 ? 11.021 -12.370 -25.950 1.00 94.75 91 ALA A CA 1
ATOM 758 C C . ALA A 1 91 ? 10.133 -11.800 -27.085 1.00 94.75 91 ALA A C 1
ATOM 760 O O . ALA A 1 91 ? 10.128 -10.577 -27.260 1.00 94.75 91 ALA A O 1
ATOM 761 N N . PRO A 1 92 ? 9.353 -12.593 -27.855 1.00 95.00 92 PRO A N 1
ATOM 762 C CA . PRO A 1 92 ? 8.561 -12.036 -28.956 1.00 95.00 92 PRO A CA 1
ATOM 763 C C . PRO A 1 92 ? 7.481 -11.030 -28.500 1.00 95.00 92 PRO A C 1
ATOM 765 O O . PRO A 1 92 ? 7.402 -9.949 -29.092 1.00 95.00 92 PRO A O 1
ATOM 768 N N . PRO A 1 93 ? 6.674 -11.302 -27.448 1.00 95.31 93 PRO A N 1
ATOM 769 C CA . PRO A 1 93 ? 5.751 -10.314 -26.887 1.00 95.31 93 PRO A CA 1
ATOM 770 C C . PRO A 1 93 ? 6.418 -9.011 -26.434 1.00 95.31 93 PRO A C 1
ATOM 772 O O . PRO A 1 93 ? 5.851 -7.941 -26.661 1.00 95.31 93 PRO A O 1
ATOM 775 N N . LEU A 1 94 ? 7.610 -9.080 -25.830 1.00 95.75 94 LEU A N 1
ATOM 776 C CA . LEU A 1 94 ? 8.343 -7.892 -25.376 1.00 95.75 94 LEU A CA 1
ATOM 777 C C . LEU A 1 94 ? 8.745 -6.998 -26.555 1.00 95.75 94 LEU A C 1
ATOM 779 O O . LEU A 1 94 ? 8.540 -5.786 -26.503 1.00 95.75 94 LEU A O 1
ATOM 783 N N . ILE A 1 95 ? 9.227 -7.588 -27.656 1.00 96.19 95 ILE A N 1
ATOM 784 C CA . ILE A 1 95 ? 9.546 -6.844 -28.887 1.00 96.19 95 ILE A CA 1
ATOM 785 C C . ILE A 1 95 ? 8.297 -6.152 -29.430 1.00 96.19 95 ILE A C 1
ATOM 787 O O . ILE A 1 95 ? 8.325 -4.955 -29.708 1.00 96.19 95 ILE A O 1
ATOM 791 N N . GLN A 1 96 ? 7.181 -6.873 -29.545 1.00 95.44 96 GLN A N 1
ATOM 792 C CA . GLN A 1 96 ? 5.946 -6.289 -30.076 1.00 95.44 96 GLN A CA 1
ATOM 793 C C . GLN A 1 96 ? 5.396 -5.160 -29.195 1.00 95.44 96 GLN A C 1
ATOM 795 O O . GLN A 1 96 ? 4.786 -4.224 -29.712 1.00 95.44 96 GLN A O 1
ATOM 800 N N . ARG A 1 97 ? 5.616 -5.231 -27.878 1.00 94.69 97 ARG A N 1
ATOM 801 C CA . ARG A 1 97 ? 5.122 -4.245 -26.913 1.00 94.69 97 ARG A CA 1
ATOM 802 C C . ARG A 1 97 ? 5.987 -2.988 -26.839 1.00 94.69 97 ARG A C 1
ATOM 804 O O . ARG A 1 97 ? 5.429 -1.896 -26.775 1.00 94.69 97 ARG A O 1
ATOM 811 N N . TYR A 1 98 ? 7.311 -3.139 -26.825 1.00 94.56 98 TYR A N 1
ATOM 812 C CA . TYR A 1 98 ? 8.227 -2.052 -26.459 1.00 94.56 98 TYR A CA 1
ATOM 813 C C . TYR A 1 98 ? 8.985 -1.434 -27.628 1.00 94.56 98 TYR A C 1
ATOM 815 O O . TYR A 1 98 ? 9.475 -0.316 -27.497 1.00 94.56 98 TYR A O 1
ATOM 823 N N . GLU A 1 99 ? 9.067 -2.106 -28.776 1.00 95.81 99 GLU A N 1
ATOM 824 C CA . GLU A 1 99 ? 9.800 -1.567 -29.918 1.00 95.81 99 GLU A CA 1
ATOM 825 C C . GLU A 1 99 ? 9.066 -0.368 -30.556 1.00 95.81 99 GLU A C 1
ATOM 827 O O . GLU A 1 99 ? 7.919 -0.507 -30.989 1.00 95.81 99 GLU A O 1
ATOM 832 N N . PRO A 1 100 ? 9.689 0.815 -30.689 1.00 90.19 100 PRO A N 1
ATOM 833 C CA . PRO A 1 100 ? 9.056 1.944 -31.369 1.00 90.19 100 PRO A CA 1
ATOM 834 C C . PRO A 1 100 ? 9.075 1.815 -32.901 1.00 90.19 100 PRO A C 1
ATOM 836 O O . PRO A 1 100 ? 8.154 2.288 -33.567 1.00 90.19 100 PRO A O 1
ATOM 839 N N . SER A 1 101 ? 10.094 1.178 -33.490 1.00 92.06 101 SER A N 1
ATOM 840 C CA . SER A 1 101 ? 10.246 1.102 -34.945 1.00 92.06 101 SER A CA 1
ATOM 841 C C . SER A 1 101 ? 9.426 -0.031 -35.564 1.00 92.06 101 SER A C 1
ATOM 843 O O . SER A 1 101 ? 9.743 -1.213 -35.426 1.00 92.06 101 SER A O 1
ATOM 845 N N . GLU A 1 102 ? 8.431 0.321 -36.381 1.00 92.31 102 GLU A N 1
ATOM 846 C CA . GLU A 1 102 ? 7.624 -0.652 -37.136 1.00 92.31 102 GLU A CA 1
ATOM 847 C C . GLU A 1 102 ? 8.459 -1.516 -38.094 1.00 92.31 102 GLU A C 1
ATOM 849 O O . GLU A 1 102 ? 8.131 -2.674 -38.362 1.00 92.31 102 GLU A O 1
ATOM 854 N N . ARG A 1 103 ? 9.576 -0.982 -38.603 1.00 93.00 103 ARG A N 1
ATOM 855 C CA . ARG A 1 103 ? 10.513 -1.759 -39.423 1.00 93.00 103 ARG A CA 1
ATOM 856 C C . ARG A 1 103 ? 11.217 -2.831 -38.590 1.00 93.00 103 ARG A C 1
ATOM 858 O O . ARG A 1 103 ? 11.364 -3.951 -39.074 1.00 93.00 103 ARG A O 1
ATOM 865 N N . ALA A 1 104 ? 11.647 -2.500 -37.373 1.00 92.44 104 ALA A N 1
ATOM 866 C CA . ALA A 1 104 ? 12.314 -3.444 -36.478 1.00 92.44 104 ALA A CA 1
ATOM 867 C C . ALA A 1 104 ? 11.332 -4.503 -35.948 1.00 92.44 104 ALA A C 1
ATOM 869 O O . ALA A 1 104 ? 11.624 -5.697 -36.042 1.00 92.44 104 ALA A O 1
ATOM 870 N N . LYS A 1 105 ? 10.109 -4.102 -35.563 1.00 93.12 105 LYS A N 1
ATOM 871 C CA . LYS A 1 105 ? 9.021 -5.027 -35.189 1.00 93.12 105 LYS A CA 1
ATOM 872 C C . LYS A 1 105 ? 8.737 -6.082 -36.250 1.00 93.12 105 LYS A C 1
ATOM 874 O O . LYS A 1 105 ? 8.648 -7.264 -35.929 1.00 93.12 105 LYS A O 1
ATOM 879 N N . LYS A 1 106 ? 8.624 -5.675 -37.523 1.00 93.62 106 LYS A N 1
ATOM 880 C CA . LYS A 1 106 ? 8.390 -6.599 -38.651 1.00 93.62 106 LYS A CA 1
ATOM 881 C C . LYS A 1 106 ? 9.527 -7.600 -38.849 1.00 93.62 106 LYS A C 1
ATOM 883 O O . LYS A 1 106 ? 9.289 -8.695 -39.343 1.00 93.62 106 LYS A O 1
ATOM 888 N N . ARG A 1 107 ? 10.750 -7.231 -38.465 1.00 93.25 107 ARG A N 1
ATOM 889 C CA . ARG A 1 107 ? 11.929 -8.110 -38.475 1.00 93.25 107 ARG A CA 1
ATOM 890 C C . ARG A 1 107 ? 12.061 -8.948 -37.198 1.00 93.25 107 ARG A C 1
ATOM 892 O O . ARG A 1 107 ? 13.023 -9.698 -37.086 1.00 93.25 107 ARG A O 1
ATOM 899 N N . ASN A 1 108 ? 11.121 -8.821 -36.257 1.00 93.81 108 ASN A N 1
ATOM 900 C CA . ASN A 1 108 ? 11.183 -9.415 -34.925 1.00 93.81 108 ASN A CA 1
ATOM 901 C C . ASN A 1 108 ? 12.518 -9.111 -34.215 1.00 93.81 108 ASN A C 1
ATOM 903 O O . ASN A 1 108 ? 13.202 -10.004 -33.712 1.00 93.81 108 ASN A O 1
ATOM 907 N N . ALA A 1 109 ? 12.907 -7.836 -34.249 1.00 95.25 109 ALA A N 1
ATOM 908 C CA . ALA A 1 109 ? 14.129 -7.316 -33.655 1.00 95.25 109 ALA A CA 1
ATOM 909 C C . ALA A 1 109 ? 13.840 -6.022 -32.885 1.00 95.25 109 ALA A C 1
ATOM 911 O O . ALA A 1 109 ? 12.850 -5.339 -33.151 1.00 95.25 109 ALA A O 1
ATOM 912 N N . MET A 1 110 ? 14.729 -5.694 -31.954 1.00 95.56 110 MET A N 1
ATOM 913 C CA . MET A 1 110 ? 14.621 -4.559 -31.047 1.00 95.56 110 MET A CA 1
ATOM 914 C C . MET A 1 110 ? 15.776 -3.575 -31.271 1.00 95.56 110 MET A C 1
ATOM 916 O O . MET A 1 110 ? 16.936 -3.968 -31.406 1.00 95.56 110 MET A O 1
ATOM 920 N N . THR A 1 111 ? 15.453 -2.289 -31.341 1.00 95.06 111 THR A N 1
ATOM 921 C CA . THR A 1 111 ? 16.404 -1.174 -31.383 1.00 95.06 111 THR A CA 1
ATOM 922 C C . THR A 1 111 ? 16.873 -0.824 -29.972 1.00 95.06 111 THR A C 1
ATOM 924 O O . THR A 1 111 ? 16.298 -1.281 -28.982 1.00 95.06 111 THR A O 1
ATOM 927 N N . LYS A 1 112 ? 17.903 0.023 -29.852 1.00 92.81 112 LYS A N 1
ATOM 928 C CA . LYS A 1 112 ? 18.341 0.527 -28.542 1.00 92.81 112 LYS A CA 1
ATOM 929 C C . LYS A 1 112 ? 17.203 1.225 -27.792 1.00 92.81 112 LYS A C 1
ATOM 931 O O . LYS A 1 112 ? 17.054 1.027 -26.589 1.00 92.81 112 LYS A O 1
ATOM 936 N N . ASP A 1 113 ? 16.379 1.981 -28.510 1.00 89.50 113 ASP A N 1
ATOM 937 C CA . ASP A 1 113 ? 15.242 2.688 -27.925 1.00 89.50 113 ASP A CA 1
ATOM 938 C C . ASP A 1 113 ? 14.177 1.707 -27.428 1.00 89.50 1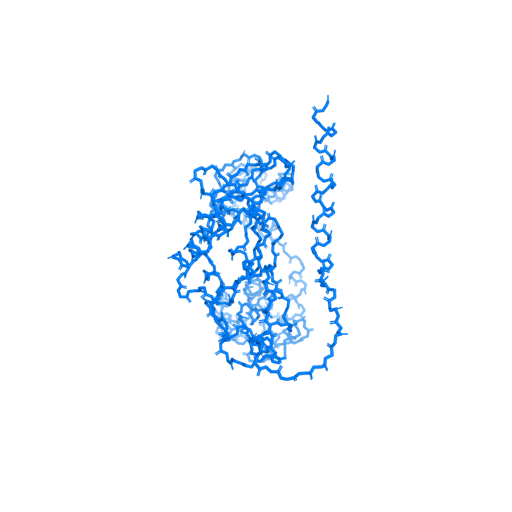13 ASP A C 1
ATOM 9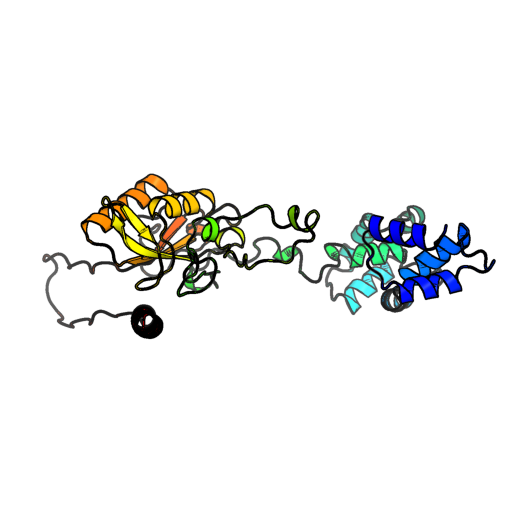40 O O . ASP A 1 113 ? 13.688 1.851 -26.311 1.00 89.50 113 ASP A O 1
ATOM 944 N N . GLY A 1 114 ? 13.871 0.655 -28.198 1.00 92.75 114 GLY A N 1
ATOM 945 C CA . GLY A 1 114 ? 12.973 -0.414 -27.750 1.00 92.75 114 GLY A CA 1
ATOM 946 C C . GLY A 1 114 ? 13.497 -1.164 -26.524 1.00 92.75 114 GLY A C 1
ATOM 947 O O . GLY A 1 114 ? 12.737 -1.463 -25.603 1.00 92.75 114 GLY A O 1
ATOM 948 N N . PHE A 1 115 ? 14.808 -1.402 -26.467 1.00 95.44 115 PHE A N 1
ATOM 949 C CA . PHE A 1 115 ? 15.459 -2.027 -25.317 1.00 95.44 115 PHE A CA 1
ATOM 950 C C . PHE A 1 115 ? 15.398 -1.138 -24.072 1.00 95.44 115 PHE A C 1
ATOM 952 O O . PHE A 1 115 ? 15.082 -1.612 -22.981 1.00 95.44 115 PHE A O 1
ATOM 959 N N . LEU A 1 116 ? 15.625 0.167 -24.235 1.00 92.00 116 LEU A N 1
ATOM 960 C CA . LEU A 1 116 ? 15.478 1.142 -23.161 1.00 92.00 116 LEU A CA 1
ATOM 961 C C . LEU A 1 116 ? 14.027 1.225 -22.662 1.00 92.00 116 LEU A C 1
ATOM 963 O O . LEU A 1 116 ? 13.807 1.264 -21.451 1.00 92.00 116 LEU A O 1
ATOM 967 N N . MET A 1 117 ? 13.046 1.203 -23.571 1.00 90.50 117 MET A N 1
ATOM 968 C CA . MET A 1 117 ? 11.623 1.159 -23.217 1.00 90.50 117 MET A CA 1
ATOM 969 C C . MET A 1 117 ? 11.286 -0.087 -22.397 1.00 90.50 117 MET A C 1
ATOM 971 O O . MET A 1 117 ? 10.579 0.029 -21.400 1.00 90.50 117 MET A O 1
ATOM 975 N N . TYR A 1 118 ? 11.826 -1.252 -22.765 1.00 94.62 118 TYR A N 1
ATOM 976 C CA . TYR A 1 118 ? 11.677 -2.483 -21.986 1.00 94.62 118 TYR A CA 1
ATOM 977 C C . TYR A 1 118 ? 12.290 -2.354 -20.582 1.00 94.62 118 TYR A C 1
ATOM 979 O O . TYR A 1 118 ? 11.595 -2.607 -19.600 1.00 94.62 118 TYR A O 1
ATOM 987 N N . LEU A 1 119 ? 13.542 -1.899 -20.456 1.00 93.62 119 LEU A N 1
ATOM 988 C CA . LEU A 1 119 ? 14.215 -1.770 -19.154 1.00 93.62 119 LEU A CA 1
ATOM 989 C C . LEU A 1 119 ? 13.514 -0.793 -18.199 1.00 93.62 119 LEU A C 1
ATOM 991 O O . LEU A 1 119 ? 13.607 -0.938 -16.985 1.00 93.62 119 LEU A O 1
ATOM 995 N N . LEU A 1 120 ? 12.830 0.217 -18.738 1.00 90.31 120 LEU A N 1
ATOM 996 C CA . LEU A 1 120 ? 12.063 1.194 -17.959 1.00 90.31 120 LEU A CA 1
ATOM 997 C C . LEU A 1 120 ? 10.595 0.790 -17.753 1.00 90.31 120 LEU A C 1
ATOM 999 O O . LEU A 1 120 ? 9.840 1.525 -17.113 1.00 90.31 120 LEU A O 1
ATOM 1003 N N . SER A 1 121 ? 10.177 -0.344 -18.308 1.00 91.19 121 SER A N 1
ATOM 1004 C CA . SER A 1 121 ? 8.801 -0.823 -18.228 1.00 91.19 121 SER A CA 1
ATOM 1005 C C . SER A 1 121 ? 8.515 -1.601 -16.941 1.00 91.19 121 SER A C 1
ATOM 1007 O O . SER A 1 121 ? 9.401 -1.875 -16.133 1.00 91.19 121 SER A O 1
ATOM 1009 N N . ASP A 1 122 ? 7.255 -2.004 -16.764 1.00 87.50 122 ASP A N 1
ATOM 1010 C CA . ASP A 1 122 ? 6.874 -2.946 -15.710 1.00 87.50 122 ASP A CA 1
ATOM 1011 C C . ASP A 1 122 ? 7.535 -4.327 -15.870 1.00 87.50 122 ASP A C 1
ATOM 1013 O O . ASP A 1 122 ? 7.816 -4.955 -14.854 1.00 87.50 122 ASP A O 1
ATOM 1017 N N . ASP A 1 123 ? 7.810 -4.778 -17.101 1.00 89.44 123 ASP A N 1
ATOM 1018 C CA . ASP A 1 123 ? 8.480 -6.061 -17.367 1.00 89.44 123 ASP A CA 1
ATOM 1019 C C . ASP A 1 123 ? 9.992 -5.991 -17.064 1.00 89.44 123 ASP A C 1
ATOM 1021 O O . ASP A 1 123 ? 10.596 -7.000 -16.724 1.00 89.44 123 ASP A O 1
ATOM 1025 N N . GLY A 1 124 ? 10.601 -4.799 -17.125 1.00 90.31 124 GLY A N 1
ATOM 1026 C CA . GLY A 1 124 ? 11.991 -4.552 -16.707 1.00 90.31 124 GLY A CA 1
ATOM 1027 C C . GLY A 1 124 ? 12.136 -4.156 -15.232 1.00 90.31 124 GLY A C 1
ATOM 1028 O O . GLY A 1 124 ? 13.210 -3.741 -14.794 1.00 90.31 124 GLY A O 1
ATOM 1029 N N . ASN A 1 125 ? 11.051 -4.211 -14.458 1.00 90.06 125 ASN A N 1
ATOM 1030 C CA . ASN A 1 125 ? 11.044 -3.734 -13.083 1.00 90.06 125 ASN A CA 1
ATOM 1031 C C . ASN A 1 125 ? 11.741 -4.731 -12.150 1.00 90.06 125 ASN A C 1
ATOM 1033 O O . ASN A 1 125 ? 11.461 -5.926 -12.179 1.00 90.06 125 ASN A O 1
ATOM 1037 N N . ILE A 1 126 ? 12.567 -4.223 -11.232 1.00 90.38 126 ILE A N 1
ATOM 1038 C CA . ILE A 1 126 ? 13.200 -5.042 -10.187 1.00 90.38 126 ILE A CA 1
ATOM 1039 C C . ILE A 1 126 ? 12.173 -5.777 -9.308 1.00 90.38 126 ILE A C 1
ATOM 1041 O O . ILE A 1 126 ? 12.466 -6.820 -8.726 1.00 90.38 126 ILE A O 1
ATOM 1045 N N . PHE A 1 127 ? 10.959 -5.235 -9.188 1.00 88.94 127 PHE A N 1
ATOM 1046 C CA . PHE A 1 127 ? 9.873 -5.872 -8.462 1.00 88.94 127 PHE A CA 1
ATOM 1047 C C . PHE A 1 127 ? 9.151 -6.884 -9.353 1.00 88.94 127 PHE A C 1
ATOM 1049 O O . PHE A 1 127 ? 8.448 -6.490 -10.287 1.00 88.94 127 PHE A O 1
ATOM 1056 N N . ASN A 1 128 ? 9.231 -8.171 -8.994 1.00 84.75 128 ASN A N 1
ATOM 1057 C CA . ASN A 1 128 ? 8.529 -9.245 -9.696 1.00 84.75 128 ASN A CA 1
ATOM 1058 C C . ASN A 1 128 ? 7.023 -8.941 -9.793 1.00 84.75 128 ASN A C 1
ATOM 1060 O O . ASN A 1 128 ? 6.293 -8.915 -8.796 1.00 84.75 128 ASN A O 1
ATOM 1064 N N . THR A 1 129 ? 6.553 -8.714 -11.016 1.00 83.69 129 THR A N 1
ATOM 1065 C CA . THR A 1 129 ? 5.174 -8.314 -11.304 1.00 83.69 129 THR A CA 1
ATOM 1066 C C . THR A 1 129 ? 4.159 -9.385 -10.901 1.00 83.69 129 THR A C 1
ATOM 1068 O O . THR A 1 129 ? 3.049 -9.038 -10.491 1.00 83.69 129 THR A O 1
ATOM 1071 N N . SER A 1 130 ? 4.551 -10.663 -10.901 1.00 83.69 130 SER A N 1
ATOM 1072 C CA . SER A 1 130 ? 3.724 -11.785 -10.436 1.00 83.69 130 SER A CA 1
ATOM 1073 C C . SER A 1 130 ? 3.393 -11.682 -8.945 1.00 83.69 130 SER A C 1
ATOM 1075 O O . SER A 1 130 ? 2.310 -12.082 -8.524 1.00 83.69 130 SER A O 1
ATOM 1077 N N . HIS A 1 131 ? 4.274 -11.065 -8.150 1.00 89.56 131 HIS A N 1
ATOM 1078 C CA . HIS A 1 131 ? 4.082 -10.862 -6.711 1.00 89.56 131 HIS A CA 1
ATOM 1079 C C . HIS A 1 131 ? 3.310 -9.575 -6.371 1.00 89.56 131 HIS A C 1
ATOM 1081 O O . HIS A 1 131 ? 3.119 -9.259 -5.198 1.00 89.56 131 HIS A O 1
ATOM 1087 N N . ARG A 1 132 ? 2.838 -8.813 -7.373 1.00 87.25 132 ARG A N 1
ATOM 1088 C CA . ARG A 1 132 ? 1.977 -7.630 -7.152 1.00 87.25 132 ARG A CA 1
ATOM 1089 C C . ARG A 1 132 ? 0.527 -7.998 -6.825 1.00 87.25 132 ARG A C 1
ATOM 1091 O O . ARG A 1 132 ? -0.246 -7.136 -6.411 1.00 87.25 132 ARG A O 1
ATOM 1098 N N . LYS A 1 133 ? 0.141 -9.255 -7.044 1.00 90.12 133 LYS A N 1
ATOM 1099 C CA . LYS A 1 133 ? -1.145 -9.828 -6.627 1.00 90.12 133 LYS A CA 1
ATOM 1100 C C . LYS A 1 133 ? -0.897 -10.853 -5.528 1.00 90.12 133 LYS A C 1
ATOM 1102 O O . LYS A 1 133 ? 0.224 -11.310 -5.356 1.00 90.12 133 LYS A O 1
ATOM 1107 N N . VAL A 1 134 ? -1.944 -11.228 -4.801 1.00 94.38 134 VAL A N 1
ATOM 1108 C CA . VAL A 1 134 ? -1.866 -12.320 -3.823 1.00 94.38 134 VAL A CA 1
ATOM 1109 C C . VAL A 1 134 ? -1.499 -13.608 -4.565 1.00 94.38 134 VAL A C 1
ATOM 1111 O O . VAL A 1 134 ? -2.246 -14.036 -5.442 1.00 94.38 134 VAL A O 1
ATOM 1114 N N . TYR A 1 135 ? -0.342 -14.179 -4.235 1.00 94.44 135 TYR A N 1
ATOM 1115 C CA . TYR A 1 135 ? 0.217 -15.373 -4.886 1.00 94.44 135 TYR A CA 1
ATOM 1116 C C . TYR A 1 135 ? 0.524 -16.507 -3.899 1.00 94.44 135 TYR A C 1
ATOM 1118 O O . TYR A 1 135 ? 0.772 -17.637 -4.309 1.00 94.44 135 TYR A O 1
ATOM 1126 N N . GLN A 1 136 ? 0.538 -16.199 -2.602 1.00 96.44 136 GLN A N 1
ATOM 1127 C CA . GLN A 1 136 ? 0.804 -17.160 -1.540 1.00 96.44 136 GLN A CA 1
ATOM 1128 C C . GLN A 1 136 ? -0.470 -17.941 -1.204 1.00 96.44 136 GLN A C 1
ATOM 1130 O O . GLN A 1 136 ? -1.584 -17.480 -1.461 1.00 96.44 136 GLN A O 1
ATOM 1135 N N . ASP A 1 137 ? -0.304 -19.115 -0.601 1.00 97.44 137 ASP A N 1
ATOM 1136 C CA . ASP A 1 137 ? -1.417 -19.833 0.009 1.00 97.44 137 ASP A CA 1
ATOM 1137 C C . ASP A 1 137 ? -1.953 -19.019 1.194 1.00 97.44 137 ASP A C 1
ATOM 1139 O O . ASP A 1 137 ? -1.209 -18.728 2.128 1.00 97.44 137 ASP A O 1
ATOM 1143 N N . MET A 1 138 ? -3.235 -18.649 1.153 1.00 97.75 138 MET A N 1
ATOM 1144 C CA . MET A 1 138 ? -3.915 -17.848 2.182 1.00 97.75 138 MET A CA 1
ATOM 1145 C C . MET A 1 138 ? -4.857 -18.683 3.066 1.00 97.75 138 MET A C 1
ATOM 1147 O O . MET A 1 138 ? -5.670 -18.122 3.803 1.00 97.75 138 MET A O 1
ATOM 1151 N N . THR A 1 139 ? -4.758 -20.013 2.978 1.00 96.31 139 THR A N 1
ATOM 1152 C CA . THR A 1 139 ? -5.604 -20.985 3.692 1.00 96.31 139 THR A CA 1
ATOM 1153 C C . THR A 1 139 ? -4.943 -21.600 4.928 1.00 96.31 139 THR A C 1
ATOM 1155 O O . THR A 1 139 ? -5.593 -22.349 5.655 1.00 96.31 139 THR A O 1
ATOM 1158 N N . GLN A 1 140 ? -3.683 -21.262 5.216 1.00 95.88 140 GLN A N 1
ATOM 1159 C CA . GLN A 1 140 ? -2.999 -21.695 6.439 1.00 95.88 140 GLN A CA 1
ATOM 1160 C C . GLN A 1 140 ? -3.538 -20.933 7.666 1.00 95.88 140 GLN A C 1
ATOM 1162 O O . GLN A 1 140 ? -4.135 -19.863 7.510 1.00 95.88 140 GLN A O 1
ATOM 1167 N N . PRO A 1 141 ? -3.331 -21.433 8.897 1.00 94.94 141 PRO A N 1
ATOM 1168 C CA . PRO A 1 141 ? -3.711 -20.715 10.114 1.00 94.94 141 PRO A CA 1
ATOM 1169 C C . PRO A 1 141 ? -3.079 -19.318 10.193 1.00 94.94 141 PRO A C 1
ATOM 1171 O O . PRO A 1 141 ? -1.935 -19.132 9.778 1.00 94.94 141 PRO A O 1
ATOM 1174 N N . LEU A 1 142 ? -3.784 -18.338 10.777 1.00 94.38 142 LEU A N 1
ATOM 1175 C CA . LEU A 1 142 ? -3.289 -16.954 10.910 1.00 94.38 142 LEU A CA 1
ATOM 1176 C C . LEU A 1 142 ? -1.872 -16.843 11.502 1.00 94.38 142 LEU A C 1
ATOM 1178 O O . LEU A 1 142 ? -1.116 -15.965 11.098 1.00 94.38 142 LEU A O 1
ATOM 1182 N N . SER A 1 143 ? -1.496 -17.743 12.414 1.00 94.88 143 SER A N 1
ATOM 1183 C CA . SER A 1 143 ? -0.173 -17.777 13.051 1.00 94.88 143 SER A CA 1
ATOM 1184 C C . SER A 1 143 ? 0.993 -18.054 12.090 1.00 94.88 143 SER A C 1
ATOM 1186 O O . SER A 1 143 ? 2.144 -17.925 12.490 1.00 94.88 143 SER A O 1
ATOM 1188 N N . HIS A 1 144 ? 0.730 -18.437 10.838 1.00 96.81 144 HIS A N 1
ATOM 1189 C CA . HIS A 1 144 ? 1.762 -18.719 9.834 1.00 96.81 144 HIS A CA 1
ATOM 1190 C C . HIS A 1 144 ? 2.169 -17.486 9.012 1.00 96.81 144 HIS A C 1
ATOM 1192 O O . HIS A 1 144 ? 3.063 -17.579 8.170 1.00 96.81 144 HIS A O 1
ATOM 1198 N N . TYR A 1 145 ? 1.517 -16.339 9.220 1.00 97.31 145 TYR A N 1
ATOM 1199 C CA . TYR A 1 145 ? 1.714 -15.147 8.400 1.00 97.31 145 TYR A CA 1
ATOM 1200 C C . TYR A 1 145 ? 2.331 -14.011 9.206 1.00 97.31 145 TYR A C 1
ATOM 1202 O O . TYR A 1 145 ? 1.937 -13.740 10.338 1.00 97.31 145 TYR A O 1
ATOM 1210 N N . PHE A 1 146 ? 3.231 -13.264 8.568 1.00 97.75 146 PHE A N 1
ATOM 1211 C CA . PHE A 1 146 ? 3.582 -11.934 9.047 1.00 97.75 146 PHE A CA 1
ATOM 1212 C C . PHE A 1 146 ? 2.428 -10.974 8.762 1.00 97.75 146 PHE A C 1
ATOM 1214 O O . PHE A 1 146 ? 1.998 -10.815 7.617 1.00 97.75 146 PHE A O 1
ATOM 1221 N N . VAL A 1 147 ? 1.933 -10.323 9.810 1.00 95.12 147 VAL A N 1
ATOM 1222 C CA . VAL A 1 147 ? 0.833 -9.361 9.729 1.00 95.12 147 VAL A CA 1
ATOM 1223 C C . VAL A 1 147 ? 1.414 -7.953 9.795 1.00 95.12 147 VAL A C 1
ATOM 1225 O O . VAL A 1 147 ? 2.193 -7.633 10.687 1.00 95.12 147 VAL A O 1
ATOM 1228 N N . SER A 1 148 ? 1.048 -7.101 8.835 1.00 95.00 148 SER A N 1
ATOM 1229 C CA . SER A 1 148 ? 1.398 -5.680 8.895 1.00 95.00 148 SER A CA 1
ATOM 1230 C C . SER A 1 148 ? 0.624 -5.023 10.039 1.00 95.00 148 SER A C 1
ATOM 1232 O O . SER A 1 148 ? -0.608 -4.986 9.995 1.00 95.00 148 SER A O 1
ATOM 1234 N N . SER A 1 149 ? 1.342 -4.517 11.039 1.00 91.44 149 SER A N 1
ATOM 1235 C CA . SER A 1 149 ? 0.783 -4.017 12.300 1.00 91.44 149 SER A CA 1
ATOM 1236 C C . SER A 1 149 ? 1.272 -2.602 12.595 1.00 91.44 149 SER A C 1
ATOM 1238 O O . SER A 1 149 ? 2.389 -2.240 12.222 1.00 91.44 149 SER A O 1
ATOM 1240 N N . SER A 1 150 ? 0.431 -1.796 13.242 1.00 88.50 150 SER A N 1
ATOM 1241 C CA . SER A 1 150 ? 0.731 -0.417 13.626 1.00 88.50 150 SER A CA 1
ATOM 1242 C C . SER A 1 150 ? 0.566 -0.242 15.129 1.00 88.50 150 SER A C 1
ATOM 1244 O O . SER A 1 150 ? -0.504 -0.529 15.655 1.00 88.50 150 SER A O 1
ATOM 1246 N N . HIS A 1 151 ? 1.604 0.289 15.770 1.00 84.94 151 HIS A N 1
ATOM 1247 C CA . HIS A 1 151 ? 1.612 0.669 17.183 1.00 84.94 151 HIS A CA 1
ATOM 1248 C C . HIS A 1 151 ? 1.072 2.092 17.365 1.00 84.94 151 HIS A C 1
ATOM 1250 O O . HIS A 1 151 ? 1.291 2.920 16.470 1.00 84.94 151 HIS A O 1
ATOM 1256 N N . ASN A 1 152 ? 0.356 2.364 18.461 1.00 83.38 152 ASN A N 1
ATOM 1257 C CA . ASN A 1 152 ? -0.245 3.662 18.815 1.00 83.38 152 ASN A CA 1
ATOM 1258 C C . ASN A 1 152 ? -0.824 4.385 17.598 1.00 83.38 152 ASN A C 1
ATOM 1260 O O . ASN A 1 152 ? -0.455 5.508 17.244 1.00 83.38 152 ASN A O 1
ATOM 1264 N N . THR A 1 153 ? -1.711 3.680 16.887 1.00 83.81 153 THR A N 1
ATOM 1265 C CA . THR A 1 153 ? -2.082 4.024 15.504 1.00 83.81 153 THR A CA 1
ATOM 1266 C C . THR A 1 153 ? -2.716 5.410 15.388 1.00 83.81 153 THR A C 1
ATOM 1268 O O . THR A 1 153 ? -2.667 6.007 14.318 1.00 83.81 153 THR A O 1
ATOM 1271 N N . TYR A 1 154 ? -3.306 5.918 16.467 1.00 80.00 154 TYR A N 1
ATOM 1272 C CA . TYR A 1 154 ? -3.960 7.220 16.536 1.00 80.00 154 TYR A CA 1
ATOM 1273 C C . TYR A 1 154 ? -2.983 8.407 16.526 1.00 80.00 154 TYR A C 1
ATOM 1275 O O . TYR A 1 154 ? -3.410 9.505 16.160 1.00 80.00 154 TYR A O 1
ATOM 1283 N N . LEU A 1 155 ? -1.709 8.214 16.891 1.00 80.75 155 LEU A N 1
ATOM 1284 C CA . LEU A 1 155 ? -0.706 9.280 16.947 1.00 80.75 155 LEU A CA 1
ATOM 1285 C C . LEU A 1 155 ? -0.196 9.667 15.556 1.00 80.75 155 LEU A C 1
ATOM 1287 O O . LEU A 1 155 ? 0.078 8.834 14.689 1.00 80.75 155 LEU A O 1
ATOM 1291 N N . MET A 1 156 ? -0.050 10.972 15.345 1.00 77.50 156 MET A N 1
ATOM 1292 C CA . MET A 1 156 ? 0.402 11.550 14.075 1.00 77.50 156 MET A CA 1
ATOM 1293 C C . MET A 1 156 ? 1.845 12.046 14.114 1.00 77.50 156 MET A C 1
ATOM 1295 O O . MET A 1 156 ? 2.377 12.403 13.064 1.00 77.50 156 MET A O 1
ATOM 1299 N N . ASP A 1 157 ? 2.430 12.138 15.306 1.00 77.94 157 ASP A N 1
ATOM 1300 C CA . ASP A 1 157 ? 3.782 12.644 15.520 1.00 77.94 157 ASP A CA 1
ATOM 1301 C C . ASP A 1 157 ? 4.400 11.972 16.760 1.00 77.94 157 ASP A C 1
ATOM 1303 O O . ASP A 1 157 ? 4.442 10.743 16.824 1.00 77.94 157 ASP A O 1
ATOM 1307 N N . ASP A 1 158 ? 4.865 12.744 17.744 1.00 78.00 158 ASP A N 1
ATOM 1308 C CA . ASP A 1 158 ? 5.531 12.231 18.935 1.00 78.00 158 ASP A CA 1
ATOM 1309 C C . ASP A 1 158 ? 4.574 11.620 19.977 1.00 78.00 158 ASP A C 1
ATOM 1311 O O . ASP A 1 158 ? 3.379 11.919 20.019 1.00 78.00 158 ASP A O 1
ATOM 1315 N N . GLN A 1 159 ? 5.142 10.789 20.856 1.00 78.88 159 GLN A N 1
ATOM 1316 C CA . GLN A 1 159 ? 4.415 10.060 21.900 1.00 78.88 159 GLN A CA 1
ATOM 1317 C C . GLN A 1 159 ? 3.917 10.959 23.048 1.00 78.88 159 GLN A C 1
ATOM 1319 O O . GLN A 1 159 ? 3.039 10.548 23.791 1.00 78.88 159 GLN A O 1
ATOM 1324 N N . LEU A 1 160 ? 4.436 12.177 23.238 1.00 73.88 160 LEU A N 1
ATOM 1325 C CA . LEU A 1 160 ? 4.182 12.976 24.448 1.00 73.88 160 LEU A CA 1
ATOM 1326 C C . LEU A 1 160 ? 3.223 14.149 24.221 1.00 73.88 160 LEU A C 1
ATOM 1328 O O . LEU A 1 160 ? 2.419 14.478 25.095 1.00 73.88 160 LEU A O 1
ATOM 1332 N N . THR A 1 161 ? 3.335 14.814 23.076 1.00 74.38 161 THR A N 1
ATOM 1333 C CA . THR A 1 161 ? 2.610 16.051 22.748 1.00 74.38 161 THR A CA 1
ATOM 1334 C C . THR A 1 161 ? 1.951 16.022 21.373 1.00 74.38 161 THR A C 1
ATOM 1336 O O . THR A 1 161 ? 1.223 16.955 21.023 1.00 74.38 161 THR A O 1
ATOM 1339 N N . GLY A 1 162 ? 2.188 14.961 20.599 1.00 73.88 162 GLY A N 1
ATOM 1340 C CA . GLY A 1 162 ? 1.719 14.833 19.231 1.00 73.88 162 GLY A CA 1
ATOM 1341 C C . GLY A 1 162 ? 0.189 14.833 19.128 1.00 73.88 162 GLY A C 1
ATOM 1342 O O . GL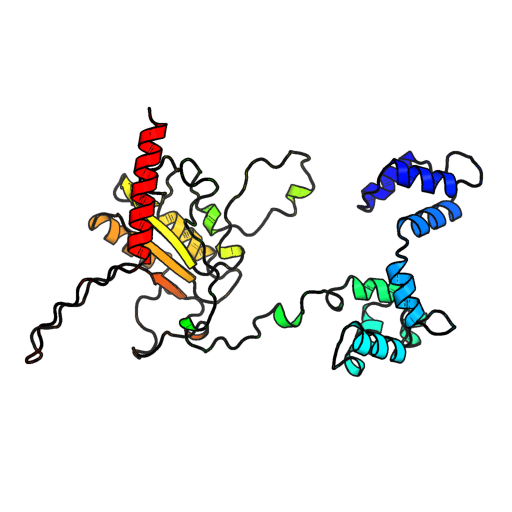Y A 1 162 ? -0.520 14.419 20.053 1.00 73.88 162 GLY A O 1
ATOM 1343 N N . PRO A 1 163 ? -0.370 15.298 17.999 1.00 81.00 163 PRO A N 1
ATOM 1344 C CA . PRO A 1 163 ? -1.804 15.228 17.787 1.00 81.00 163 PRO A CA 1
ATOM 1345 C C . PRO A 1 163 ? -2.245 13.785 17.509 1.00 81.00 163 PRO A C 1
ATOM 1347 O O . PRO A 1 163 ? -1.625 13.071 16.720 1.00 81.00 163 PRO A O 1
ATOM 1350 N N . SER A 1 164 ? -3.373 13.395 18.095 1.00 83.50 164 SER A N 1
ATOM 1351 C CA . SER A 1 164 ? -4.121 12.186 17.746 1.00 83.50 164 SER A CA 1
ATOM 1352 C C . SER A 1 164 ? -5.218 12.505 16.737 1.00 83.50 164 SER A C 1
ATOM 1354 O O . SER A 1 164 ? -5.873 13.548 16.829 1.00 83.50 164 SER A O 1
ATOM 1356 N N . SER A 1 165 ? -5.446 11.617 15.770 1.00 83.88 165 SER A N 1
ATOM 1357 C CA . SER A 1 165 ? -6.375 11.885 14.671 1.00 83.88 165 SER A CA 1
ATOM 1358 C C . SER A 1 165 ? -6.953 10.611 14.055 1.00 83.88 165 SER A C 1
ATOM 1360 O O . SER A 1 165 ? -6.273 9.600 13.894 1.00 83.88 165 SER A O 1
ATOM 1362 N N . THR A 1 166 ? -8.216 10.679 13.626 1.00 80.81 166 THR A N 1
ATOM 1363 C CA . THR A 1 166 ? -8.847 9.611 12.838 1.00 80.81 166 THR A CA 1
ATOM 1364 C C . THR A 1 166 ? -8.136 9.373 11.503 1.00 80.81 166 THR A C 1
ATOM 1366 O O . THR A 1 166 ? -8.129 8.261 10.982 1.00 80.81 166 THR A O 1
ATOM 1369 N N . GLU A 1 167 ? -7.487 10.396 10.948 1.00 81.06 167 GLU A N 1
ATOM 1370 C CA . GLU A 1 167 ? -6.757 10.351 9.687 1.00 81.06 167 GLU A CA 1
ATOM 1371 C C . GLU A 1 167 ? -5.572 9.388 9.735 1.00 81.06 167 GLU A C 1
ATOM 1373 O O . GLU A 1 167 ? -5.224 8.827 8.689 1.00 81.06 167 GLU A O 1
ATOM 1378 N N . ALA A 1 168 ? -5.023 9.153 10.931 1.00 77.12 168 ALA A N 1
ATOM 1379 C CA . ALA A 1 168 ? -3.949 8.203 11.174 1.00 77.12 168 ALA A CA 1
ATOM 1380 C C . ALA A 1 168 ? -4.332 6.771 10.725 1.00 77.12 168 ALA A C 1
ATOM 1382 O O . ALA A 1 168 ? -3.538 6.027 10.134 1.00 77.12 168 ALA A O 1
ATOM 1383 N N . TYR A 1 169 ? -5.618 6.429 10.875 1.00 74.75 169 TYR A N 1
ATOM 1384 C CA . TYR A 1 169 ? -6.198 5.153 10.447 1.00 74.75 169 TYR A CA 1
ATOM 1385 C C . TYR A 1 169 ? -6.549 5.111 8.948 1.00 74.75 169 TYR A C 1
ATOM 1387 O O . TYR A 1 169 ? -6.567 4.039 8.343 1.00 74.75 169 TYR A O 1
ATOM 1395 N N . ILE A 1 170 ? -6.849 6.259 8.328 1.00 70.81 170 ILE A N 1
ATOM 1396 C CA . ILE A 1 170 ? -7.721 6.330 7.142 1.00 70.81 170 ILE A CA 1
ATOM 1397 C C . ILE A 1 170 ? -7.001 6.473 5.796 1.00 70.81 170 ILE A C 1
ATOM 1399 O O . ILE A 1 170 ? -7.504 5.976 4.788 1.00 70.81 170 ILE A O 1
ATOM 1403 N N . ARG A 1 171 ? -5.944 7.284 5.670 1.00 58.94 171 ARG A N 1
ATOM 1404 C CA . ARG A 1 171 ? -5.846 8.046 4.405 1.00 58.94 171 ARG A CA 1
ATOM 1405 C C . ARG A 1 171 ? -5.191 7.339 3.207 1.00 58.94 171 ARG A C 1
ATOM 1407 O O . ARG A 1 171 ? -3.980 7.141 3.156 1.00 58.94 171 ARG A O 1
ATOM 1414 N N . GLN A 1 172 ? -5.994 7.143 2.155 1.00 41.41 172 GLN A N 1
ATOM 1415 C CA . GLN A 1 172 ? -5.626 7.013 0.735 1.00 41.41 172 GLN A CA 1
ATOM 1416 C C . GLN A 1 172 ? -6.098 8.306 0.049 1.00 41.41 172 GLN A C 1
ATOM 1418 O O . GLN A 1 172 ? -7.193 8.781 0.339 1.00 41.41 172 GLN A O 1
ATOM 1423 N N . TYR A 1 173 ? -5.287 8.814 -0.884 1.00 37.56 173 TYR A N 1
ATOM 1424 C CA . TYR A 1 173 ? -5.456 9.994 -1.753 1.00 37.56 173 TYR A CA 1
ATOM 1425 C C . TYR A 1 173 ? -4.875 11.339 -1.269 1.00 37.56 173 TYR A C 1
ATOM 1427 O O . TYR A 1 173 ? -5.239 11.898 -0.233 1.00 37.56 173 TYR A O 1
ATOM 1435 N N . LEU A 1 174 ? -4.030 11.887 -2.159 1.00 38.22 174 LEU A N 1
ATOM 1436 C CA . LEU A 1 174 ? -3.505 13.259 -2.251 1.00 38.22 174 LEU A CA 1
ATOM 1437 C C . LEU A 1 174 ? -2.116 13.586 -1.657 1.00 38.22 174 LEU A C 1
ATOM 1439 O O . LEU A 1 174 ? -1.935 14.650 -1.081 1.00 38.22 174 LEU A O 1
ATOM 1443 N N . CYS A 1 175 ? -1.095 12.751 -1.883 1.00 40.06 175 CYS A N 1
ATOM 1444 C CA . CYS A 1 175 ? 0.305 13.217 -1.775 1.00 40.06 175 CYS A CA 1
ATOM 1445 C C . CYS A 1 175 ? 0.991 13.419 -3.144 1.00 40.06 175 CYS A C 1
ATOM 1447 O O . CYS A 1 175 ? 1.951 14.176 -3.243 1.00 40.06 175 CYS A O 1
ATOM 1449 N N . LEU A 1 176 ? 0.464 12.842 -4.232 1.00 40.44 176 LEU A N 1
ATOM 1450 C CA . LEU A 1 176 ? 1.057 13.022 -5.567 1.00 40.44 176 LEU A CA 1
ATOM 1451 C C . LEU A 1 176 ? 0.604 14.306 -6.286 1.00 40.44 176 LEU A C 1
ATOM 1453 O O . LEU A 1 176 ? 1.373 14.857 -7.064 1.00 40.44 176 LEU A O 1
ATOM 1457 N N . ILE A 1 177 ? -0.590 14.839 -5.993 1.00 42.91 177 ILE A N 1
ATOM 1458 C CA . ILE A 1 177 ? -1.089 16.060 -6.661 1.00 42.91 177 ILE A CA 1
ATOM 1459 C C . ILE A 1 177 ? -0.563 17.342 -5.989 1.00 42.91 177 ILE A C 1
ATOM 1461 O O . ILE A 1 177 ? -0.293 18.326 -6.673 1.00 42.91 177 ILE A O 1
ATOM 1465 N N . LEU A 1 178 ? -0.334 17.338 -4.669 1.00 41.06 178 LEU A N 1
ATOM 1466 C CA . LEU A 1 178 ? 0.156 18.528 -3.955 1.00 41.06 178 LEU A CA 1
ATOM 1467 C C . LEU A 1 178 ? 1.683 18.686 -3.969 1.00 41.06 178 LEU A C 1
ATOM 1469 O O . LEU A 1 178 ? 2.165 19.800 -3.785 1.00 41.06 178 LEU A O 1
ATOM 1473 N N . ARG A 1 179 ? 2.446 17.633 -4.301 1.00 45.59 179 ARG A N 1
ATOM 1474 C CA . ARG A 1 179 ? 3.902 17.740 -4.515 1.00 45.59 179 ARG A CA 1
ATOM 1475 C C . ARG A 1 179 ? 4.290 18.615 -5.715 1.00 45.59 179 ARG A C 1
ATOM 1477 O O . ARG A 1 179 ? 5.434 19.037 -5.793 1.00 45.59 179 ARG A O 1
ATOM 1484 N N . ARG A 1 180 ? 3.364 18.908 -6.639 1.00 48.16 180 ARG A N 1
ATOM 1485 C CA . ARG A 1 180 ? 3.663 19.638 -7.887 1.00 48.16 180 ARG A CA 1
ATOM 1486 C C . ARG A 1 180 ? 3.251 21.114 -7.914 1.00 48.16 180 ARG A C 1
ATOM 1488 O O . ARG A 1 180 ? 3.560 21.781 -8.894 1.00 48.16 180 ARG A O 1
ATOM 1495 N N . ARG A 1 181 ? 2.573 21.651 -6.887 1.00 42.31 181 ARG A N 1
ATOM 1496 C CA . ARG A 1 181 ? 2.063 23.044 -6.929 1.00 42.31 181 ARG A CA 1
ATOM 1497 C C . ARG A 1 181 ? 2.525 23.991 -5.828 1.00 42.31 181 ARG A C 1
ATOM 1499 O O . ARG A 1 181 ? 2.349 25.192 -6.000 1.00 42.31 181 ARG A O 1
ATOM 1506 N N . PHE A 1 182 ? 3.155 23.511 -4.759 1.00 40.94 182 PHE A N 1
ATOM 1507 C CA . PHE A 1 182 ? 3.655 24.392 -3.704 1.00 40.94 182 PHE A CA 1
ATOM 1508 C C . PHE A 1 182 ? 5.113 24.075 -3.370 1.00 40.94 182 PHE A C 1
ATOM 1510 O O . PHE A 1 182 ? 5.426 23.023 -2.824 1.00 40.94 182 PHE A O 1
ATOM 1517 N N . LYS A 1 183 ? 6.006 25.025 -3.684 1.00 41.97 183 LYS A N 1
ATOM 1518 C CA . LYS A 1 183 ? 7.389 25.102 -3.183 1.00 41.97 183 LYS A CA 1
ATOM 1519 C C . LYS A 1 183 ? 7.408 25.524 -1.705 1.00 41.97 183 LYS A C 1
ATOM 1521 O O . LYS A 1 183 ? 8.094 26.469 -1.331 1.00 41.97 183 LYS A O 1
ATOM 1526 N N . THR A 1 184 ? 6.609 24.880 -0.867 1.00 38.81 184 THR A N 1
ATOM 1527 C CA . THR A 1 184 ? 6.684 25.061 0.582 1.00 38.81 184 THR A CA 1
ATOM 1528 C C . THR A 1 184 ? 7.404 23.855 1.153 1.00 38.81 184 THR A C 1
ATOM 1530 O O . THR A 1 184 ? 6.991 22.722 0.909 1.00 38.81 184 THR A O 1
ATOM 1533 N N . GLN A 1 185 ? 8.503 24.124 1.861 1.00 33.41 185 GLN A N 1
ATOM 1534 C CA . GLN A 1 185 ? 9.275 23.163 2.650 1.00 33.41 185 GLN A CA 1
ATOM 1535 C C . GLN A 1 185 ? 8.339 22.177 3.376 1.00 33.41 185 GLN A C 1
ATOM 1537 O O . GLN A 1 185 ? 7.293 22.609 3.874 1.00 33.41 185 GLN A O 1
ATOM 1542 N N . PRO A 1 186 ? 8.668 20.876 3.450 1.00 42.28 186 PRO A N 1
ATOM 1543 C CA . PRO A 1 186 ? 7.857 19.925 4.194 1.00 42.28 186 PRO A CA 1
ATOM 1544 C C . PRO A 1 186 ? 7.896 20.298 5.682 1.00 42.28 186 PRO A C 1
ATOM 1546 O O . PRO A 1 186 ? 8.893 20.074 6.360 1.00 42.28 186 PRO A O 1
ATOM 1549 N N . GLY A 1 187 ? 6.812 20.889 6.189 1.00 39.78 187 GLY A N 1
ATOM 1550 C CA . GLY A 1 187 ? 6.524 20.881 7.624 1.00 39.78 187 GLY A CA 1
ATOM 1551 C C . GLY A 1 187 ? 6.256 19.445 8.102 1.00 39.78 187 GLY A C 1
ATOM 1552 O O . GLY A 1 187 ? 5.991 18.573 7.264 1.00 39.78 187 GLY A O 1
ATOM 1553 N N . PRO A 1 188 ? 6.315 19.176 9.418 1.00 36.78 188 PRO A N 1
ATOM 1554 C CA . PRO A 1 188 ? 6.241 17.835 9.990 1.00 36.78 188 PRO A CA 1
ATOM 1555 C C . PRO A 1 188 ? 4.813 17.294 9.858 1.00 36.78 188 PRO A C 1
ATOM 1557 O O . PRO A 1 188 ? 3.988 17.389 10.752 1.00 36.78 188 PRO A O 1
ATOM 1560 N N . PHE A 1 189 ? 4.482 16.757 8.690 1.00 38.12 189 PHE A N 1
ATOM 1561 C CA . PHE A 1 189 ? 3.269 15.977 8.469 1.00 38.12 189 PHE A CA 1
ATOM 1562 C C . PHE A 1 189 ? 3.674 14.511 8.292 1.00 38.12 189 PHE A C 1
ATOM 1564 O O . PHE A 1 189 ? 3.414 13.896 7.251 1.00 38.12 189 PHE A O 1
ATOM 1571 N N . PHE A 1 190 ? 4.308 13.942 9.324 1.00 41.94 190 PHE A N 1
ATOM 1572 C CA . PHE A 1 190 ? 4.544 12.500 9.483 1.00 41.94 190 PHE A CA 1
ATOM 1573 C C . PHE A 1 190 ? 3.261 11.770 9.904 1.00 41.94 190 PHE A C 1
ATOM 1575 O O . PHE A 1 190 ? 3.252 10.877 10.731 1.00 41.94 190 PHE A O 1
ATOM 1582 N N . VAL A 1 191 ? 2.151 12.115 9.254 1.00 43.75 191 VAL A N 1
ATOM 1583 C CA . VAL A 1 191 ? 0.849 11.486 9.456 1.00 43.75 191 VAL A CA 1
ATOM 1584 C C . VAL A 1 191 ? 0.972 9.985 9.203 1.00 43.75 191 VAL A C 1
ATOM 1586 O O . VAL A 1 191 ? 1.211 9.581 8.053 1.00 43.75 191 VAL A O 1
ATOM 1589 N N . SER A 1 192 ? 0.815 9.187 10.264 1.00 48.44 192 SER A N 1
ATOM 1590 C CA . SER A 1 192 ? 0.640 7.735 10.206 1.00 48.44 192 SER A CA 1
ATOM 1591 C C . SER A 1 192 ? -0.539 7.391 9.279 1.00 48.44 192 SER A C 1
ATOM 1593 O O . SER A 1 192 ? -1.454 8.187 9.090 1.00 48.44 192 SER A O 1
ATOM 1595 N N . ARG A 1 193 ? -0.448 6.281 8.538 1.00 71.50 193 ARG A N 1
ATOM 1596 C CA . ARG A 1 193 ? -1.345 5.939 7.406 1.00 71.50 193 ARG A CA 1
ATOM 1597 C C . ARG A 1 193 ? -1.512 4.429 7.335 1.00 71.50 193 ARG A C 1
ATOM 1599 O O . ARG A 1 193 ? -0.953 3.795 6.440 1.00 71.50 193 ARG A O 1
ATOM 1606 N N . ALA A 1 194 ? -2.207 3.854 8.307 1.00 76.94 194 ALA A N 1
ATOM 1607 C CA . ALA A 1 194 ? -2.179 2.412 8.518 1.00 76.94 194 ALA A CA 1
ATOM 1608 C C . ALA A 1 194 ? -2.954 1.625 7.440 1.00 76.94 194 ALA A C 1
ATOM 1610 O O . ALA A 1 194 ? -2.346 0.941 6.611 1.00 76.94 194 ALA A O 1
ATOM 1611 N N . LEU A 1 195 ? -4.291 1.712 7.409 1.00 82.19 195 LEU A N 1
ATOM 1612 C CA . LEU A 1 195 ? -5.122 0.768 6.637 1.00 82.19 195 LEU A CA 1
ATOM 1613 C C . LEU A 1 195 ? -4.880 0.847 5.123 1.00 82.19 195 LEU A C 1
ATOM 1615 O O . LEU A 1 195 ? -4.901 -0.159 4.416 1.00 82.19 195 LEU A O 1
ATOM 1619 N N . THR A 1 196 ? -4.583 2.033 4.610 1.00 84.44 196 THR A N 1
ATOM 1620 C CA . THR A 1 196 ? -4.384 2.285 3.174 1.00 84.44 196 THR A CA 1
ATOM 1621 C C . THR A 1 196 ? -2.995 1.929 2.676 1.00 84.44 196 THR A C 1
ATOM 1623 O O . THR A 1 196 ? -2.817 1.684 1.488 1.00 84.44 196 THR A O 1
ATOM 1626 N N . LYS A 1 197 ? -2.024 1.794 3.582 1.00 84.44 197 LYS A N 1
ATOM 1627 C CA . LYS A 1 197 ? -0.755 1.118 3.294 1.00 84.44 197 LYS A CA 1
ATOM 1628 C C . LYS A 1 197 ? -0.849 -0.403 3.452 1.00 84.44 197 LYS A C 1
ATOM 1630 O O . LYS A 1 197 ? 0.161 -1.082 3.326 1.00 84.44 197 LYS A O 1
ATOM 1635 N N . GLY A 1 198 ? -2.046 -0.935 3.707 1.00 86.88 198 GLY A N 1
ATOM 1636 C CA . GLY A 1 198 ? -2.280 -2.368 3.861 1.00 86.88 198 GLY A CA 1
ATOM 1637 C C . GLY A 1 198 ? -2.109 -2.883 5.289 1.00 86.88 198 GLY A C 1
ATOM 1638 O O . GLY A 1 198 ? -2.178 -4.092 5.478 1.00 86.88 198 GLY A O 1
ATOM 1639 N N . CYS A 1 199 ? -1.956 -2.011 6.296 1.00 93.31 199 CYS A N 1
ATOM 1640 C CA . CYS A 1 199 ? -1.905 -2.436 7.697 1.00 93.31 199 CYS A CA 1
ATOM 1641 C C . CYS A 1 199 ? -3.169 -3.217 8.066 1.00 93.31 199 CYS A C 1
ATOM 1643 O O . CYS A 1 199 ? -4.271 -2.824 7.667 1.00 93.31 199 CYS A O 1
ATOM 1645 N N . ARG A 1 200 ? -3.000 -4.338 8.766 1.00 96.62 200 ARG A N 1
ATOM 1646 C CA . ARG A 1 200 ? -4.038 -5.301 9.152 1.00 96.62 200 ARG A CA 1
ATOM 1647 C C . ARG A 1 200 ? -4.214 -5.413 10.668 1.00 96.62 200 ARG A C 1
ATOM 1649 O O . ARG A 1 200 ? -5.189 -6.019 11.080 1.00 96.62 200 ARG A O 1
ATOM 1656 N N . CYS A 1 201 ? -3.346 -4.820 11.485 1.00 96.38 201 CYS A N 1
ATOM 1657 C CA . CYS A 1 201 ? -3.539 -4.712 12.932 1.00 96.38 201 CYS A CA 1
ATOM 1658 C C . CYS A 1 201 ? -3.387 -3.253 13.368 1.00 96.38 201 CYS A C 1
ATOM 1660 O O . CYS A 1 201 ? -2.358 -2.636 13.091 1.00 96.38 201 CYS A O 1
ATOM 1662 N N . VAL A 1 202 ? -4.419 -2.697 13.995 1.00 94.25 202 VAL A N 1
ATOM 1663 C CA . VAL A 1 202 ? -4.441 -1.308 14.466 1.00 94.25 202 VAL A CA 1
ATOM 1664 C C . VAL A 1 202 ? -4.751 -1.250 15.951 1.00 94.25 202 VAL A C 1
ATOM 1666 O O . VAL A 1 202 ? -5.530 -2.052 16.459 1.00 94.25 202 VAL A O 1
ATOM 1669 N N . GLU A 1 203 ? -4.161 -0.273 16.617 1.00 94.38 203 GLU A N 1
ATOM 1670 C CA . GLU A 1 203 ? -4.196 -0.119 18.070 1.00 94.38 203 GLU A CA 1
ATOM 1671 C C . GLU A 1 203 ? -5.031 1.084 18.500 1.00 94.38 203 GLU A C 1
ATOM 1673 O O . GLU A 1 203 ? -5.006 2.133 17.838 1.00 94.38 203 GLU A O 1
ATOM 1678 N N . LEU A 1 204 ? -5.820 0.894 19.559 1.00 94.56 204 LEU A N 1
ATOM 1679 C CA . LEU A 1 204 ? -6.744 1.867 20.130 1.00 94.56 204 LEU A CA 1
ATOM 1680 C C . LEU A 1 204 ? -6.625 1.866 21.663 1.00 94.56 204 LEU A C 1
ATOM 1682 O O . LEU A 1 204 ? -7.158 0.967 22.323 1.00 94.56 204 LEU A O 1
ATOM 1686 N N . ASP A 1 205 ? -6.054 2.939 22.203 1.00 94.19 205 ASP A N 1
ATOM 1687 C CA . ASP A 1 205 ? -5.896 3.127 23.649 1.00 94.19 205 ASP A CA 1
ATOM 1688 C C . ASP A 1 205 ? -7.113 3.861 24.184 1.00 94.19 205 ASP A C 1
ATOM 1690 O O . ASP A 1 205 ? -7.292 5.064 23.988 1.00 94.19 205 ASP A O 1
ATOM 1694 N N . CYS A 1 206 ? -8.016 3.104 24.789 1.00 95.81 206 CYS A N 1
ATOM 1695 C CA . CYS A 1 206 ? -9.366 3.533 25.095 1.00 95.81 206 CYS A CA 1
ATOM 1696 C C . CYS A 1 206 ? -9.472 3.989 26.547 1.00 95.81 206 CYS A C 1
ATOM 1698 O O . CYS A 1 206 ? -9.299 3.196 27.471 1.00 95.81 206 CYS A O 1
ATOM 1700 N N . TRP A 1 207 ? -9.869 5.241 26.742 1.00 95.62 207 TRP A N 1
ATOM 1701 C CA . TRP A 1 207 ? -10.020 5.872 28.049 1.00 95.62 207 TRP A CA 1
ATOM 1702 C C . TRP A 1 207 ? -11.419 6.457 28.226 1.00 95.62 207 TRP A C 1
ATOM 1704 O O . TRP A 1 207 ? -12.085 6.838 27.256 1.00 95.62 207 TRP A O 1
ATOM 1714 N N . ASP A 1 208 ? -11.836 6.597 29.484 1.00 96.56 208 ASP A N 1
ATOM 1715 C CA . ASP A 1 208 ? -13.090 7.265 29.817 1.00 96.56 208 ASP A CA 1
ATOM 1716 C C . ASP A 1 208 ? -13.086 8.720 29.332 1.00 96.56 208 ASP A C 1
ATOM 1718 O O . ASP A 1 208 ? -12.196 9.514 29.655 1.00 96.56 208 ASP A O 1
ATOM 1722 N N . GLY A 1 209 ? -14.116 9.088 28.572 1.00 94.50 209 GLY A N 1
ATOM 1723 C CA . GLY A 1 209 ? -14.309 10.449 28.089 1.00 94.50 209 GLY A CA 1
ATOM 1724 C C . GLY A 1 209 ? -15.507 11.163 28.719 1.00 94.50 209 GLY A C 1
ATOM 1725 O O . GLY A 1 209 ? -16.283 10.580 29.487 1.00 94.50 209 GLY A O 1
ATOM 1726 N N . PRO A 1 210 ? -15.664 12.467 28.433 1.00 93.50 210 PRO A N 1
ATOM 1727 C CA . PRO A 1 210 ? -16.796 13.250 28.911 1.00 93.50 210 PRO A CA 1
ATOM 1728 C C . PRO A 1 210 ? -18.109 12.774 28.275 1.00 93.50 210 PRO A C 1
ATOM 1730 O O . PRO A 1 210 ? -18.125 12.182 27.200 1.00 93.50 210 PRO A O 1
ATOM 1733 N N . ASN A 1 211 ? -19.239 13.089 28.915 1.00 93.56 211 ASN A N 1
ATOM 1734 C CA . ASN A 1 211 ? -20.584 12.755 28.420 1.00 93.56 211 ASN A CA 1
ATOM 1735 C C . ASN A 1 211 ? -20.832 11.247 28.209 1.00 93.56 211 ASN A C 1
ATOM 1737 O O . ASN A 1 211 ? -21.716 10.881 27.442 1.00 93.56 211 ASN A O 1
ATOM 1741 N N . SER A 1 212 ? -20.098 10.384 28.920 1.00 93.00 212 SER A N 1
ATOM 1742 C CA . SER A 1 212 ? -20.147 8.918 28.768 1.00 93.00 212 SER A CA 1
ATOM 1743 C C . SER A 1 212 ? -19.731 8.413 27.379 1.00 93.00 212 SER A C 1
ATOM 1745 O O . SER A 1 212 ? -20.115 7.310 26.994 1.00 93.00 212 SER A O 1
ATOM 1747 N N . GLU A 1 213 ? -18.964 9.206 26.626 1.00 96.62 213 GLU A N 1
ATOM 1748 C CA . GLU A 1 213 ? -18.411 8.811 25.330 1.00 96.62 213 GLU A CA 1
ATOM 1749 C C . GLU A 1 213 ? -16.922 8.456 25.469 1.00 96.62 213 GLU A C 1
ATOM 1751 O O . GLU A 1 213 ? -16.139 9.335 25.839 1.00 96.62 213 GLU A O 1
ATOM 1756 N N . PRO A 1 214 ? -16.511 7.215 25.139 1.00 96.75 214 PRO A N 1
ATOM 1757 C CA . PRO A 1 214 ? -15.115 6.798 25.205 1.00 96.75 214 PRO A CA 1
ATOM 1758 C C . PRO A 1 214 ? -14.233 7.581 24.228 1.00 96.75 214 PRO A C 1
ATOM 1760 O O . PRO A 1 214 ? -14.631 7.894 23.097 1.00 96.75 214 PRO A O 1
ATOM 1763 N N . ILE A 1 215 ? -13.000 7.848 24.646 1.00 95.31 215 ILE A N 1
ATOM 1764 C CA . ILE A 1 215 ? -11.991 8.570 23.865 1.00 95.31 215 ILE A CA 1
ATOM 1765 C C . ILE A 1 215 ? -10.745 7.713 23.643 1.00 95.31 215 ILE A C 1
ATOM 1767 O O . ILE A 1 215 ? -10.507 6.749 24.363 1.00 95.31 215 ILE A O 1
ATOM 1771 N N . ILE A 1 216 ? -9.947 8.094 22.647 1.00 93.00 216 ILE A N 1
ATOM 1772 C CA . ILE A 1 216 ? -8.645 7.502 22.345 1.00 93.00 216 ILE A CA 1
ATOM 1773 C C . ILE A 1 216 ? -7.565 8.578 22.423 1.00 93.00 216 ILE A C 1
ATOM 1775 O O . ILE A 1 216 ? -7.735 9.662 21.849 1.00 93.00 216 ILE A O 1
ATOM 1779 N N . TYR A 1 217 ? -6.488 8.278 23.150 1.00 88.50 217 TYR A N 1
ATOM 1780 C CA . TYR A 1 217 ? -5.249 9.055 23.244 1.00 88.50 217 TYR A CA 1
ATOM 1781 C C . TYR A 1 217 ? -4.189 8.262 24.026 1.00 88.50 217 TYR A C 1
ATOM 1783 O O . TYR A 1 217 ? -4.526 7.266 24.661 1.00 88.50 217 TYR A O 1
ATOM 1791 N N . HIS A 1 218 ? -2.947 8.749 24.041 1.00 87.06 218 HIS A N 1
ATOM 1792 C CA . HIS A 1 218 ? -1.874 8.109 24.799 1.00 87.06 218 HIS A CA 1
ATOM 1793 C C . HIS A 1 218 ? -1.968 8.491 26.279 1.00 87.06 218 HIS A C 1
ATOM 1795 O O . HIS A 1 218 ? -1.906 9.679 26.629 1.00 87.06 218 HIS A O 1
ATOM 1801 N N . GLY A 1 219 ? -2.147 7.490 27.142 1.00 81.19 219 GLY A N 1
ATOM 1802 C CA . GLY A 1 219 ? -2.343 7.649 28.580 1.00 81.19 219 GLY A CA 1
ATOM 1803 C C . GLY A 1 219 ? -1.326 8.593 29.221 1.00 81.19 219 GLY A C 1
ATOM 1804 O O . GLY A 1 219 ? -0.163 8.638 28.850 1.00 81.19 219 GLY A O 1
ATOM 1805 N N . TYR A 1 220 ? -1.771 9.402 30.186 1.00 82.06 220 TYR A N 1
ATOM 1806 C CA . TYR A 1 220 ? -0.885 10.258 30.996 1.00 82.06 220 TYR A CA 1
ATOM 1807 C C . TYR A 1 220 ? -0.023 11.289 30.234 1.00 82.06 220 TYR A C 1
ATOM 1809 O O . TYR A 1 220 ? 0.837 11.932 30.838 1.00 82.06 220 TYR A O 1
ATOM 1817 N N . THR A 1 221 ? -0.295 11.514 28.945 1.00 79.44 221 THR A N 1
ATOM 1818 C CA . THR A 1 221 ? 0.409 12.492 28.101 1.00 79.44 221 THR A CA 1
ATOM 1819 C C . THR A 1 221 ? -0.424 13.738 27.796 1.00 79.44 221 THR A C 1
ATOM 1821 O O . THR A 1 221 ? -1.562 13.892 28.248 1.00 79.44 221 THR A O 1
ATOM 1824 N N . LEU A 1 222 ? 0.159 14.655 27.015 1.00 78.44 222 LEU A N 1
ATOM 1825 C CA . LEU A 1 222 ? -0.491 15.864 26.502 1.00 78.44 222 LEU A CA 1
ATOM 1826 C C . LEU A 1 222 ? -1.002 15.691 25.063 1.00 78.44 222 LEU A C 1
ATOM 1828 O O . LEU A 1 222 ? -1.342 16.680 24.410 1.00 78.44 222 LEU A O 1
ATOM 1832 N N . THR A 1 223 ? -1.053 14.455 24.562 1.00 78.38 223 THR A N 1
ATOM 1833 C CA . THR A 1 223 ? -1.572 14.160 23.223 1.00 78.38 223 THR A CA 1
ATOM 1834 C C . THR A 1 223 ? -3.048 14.551 23.109 1.00 78.38 223 THR A C 1
ATOM 1836 O O . THR A 1 223 ? -3.816 14.528 24.081 1.00 78.38 223 THR A O 1
ATOM 1839 N N . SER A 1 224 ? -3.472 14.968 21.912 1.00 83.12 224 SER A N 1
ATOM 1840 C CA . SER A 1 224 ? -4.880 15.321 21.703 1.00 83.12 224 SER A CA 1
ATOM 1841 C C . SER A 1 224 ? -5.773 14.081 21.758 1.00 83.12 224 SER A C 1
ATOM 1843 O O . SER A 1 224 ? -5.322 12.955 21.571 1.00 83.12 224 SER A O 1
ATOM 1845 N N . LYS A 1 225 ? -7.067 14.286 22.006 1.00 88.69 225 LYS A N 1
ATOM 1846 C CA . LYS A 1 225 ? -8.048 13.212 22.208 1.00 88.69 225 LYS A CA 1
ATOM 1847 C C . LYS A 1 225 ? -9.007 13.136 21.031 1.00 88.69 225 LYS A C 1
ATOM 1849 O O . LYS A 1 225 ? -9.431 14.173 20.523 1.00 88.69 225 LYS A O 1
ATOM 1854 N N . ILE A 1 226 ? -9.379 11.924 20.635 1.00 90.62 226 ILE A N 1
ATOM 1855 C CA . ILE A 1 226 ? -10.379 11.669 19.587 1.00 90.62 226 ILE A CA 1
ATOM 1856 C C . ILE A 1 226 ? -11.473 10.735 20.099 1.00 90.62 226 ILE A C 1
ATOM 1858 O O . ILE A 1 226 ? -11.248 9.968 21.028 1.00 90.62 226 ILE A O 1
ATOM 1862 N N . LEU A 1 227 ? -12.671 10.801 19.516 1.00 93.81 227 LEU A N 1
ATOM 1863 C CA . LEU A 1 227 ? -13.784 9.937 19.917 1.00 93.81 227 LEU A CA 1
ATOM 1864 C C . LEU A 1 227 ? -13.578 8.509 19.405 1.00 93.81 227 LEU A C 1
ATOM 1866 O O . LEU A 1 227 ? -13.304 8.301 18.219 1.00 93.81 227 LEU A O 1
ATOM 1870 N N . PHE A 1 228 ? -13.816 7.522 20.270 1.00 95.88 228 PHE A N 1
ATOM 1871 C CA . PHE A 1 228 ? -13.776 6.107 19.899 1.00 95.88 228 PHE A CA 1
ATOM 1872 C C . PHE A 1 228 ? -14.737 5.798 18.742 1.00 95.88 228 PHE A C 1
ATOM 1874 O O . PHE A 1 228 ? -14.372 5.141 17.768 1.00 95.88 228 PHE A O 1
ATOM 1881 N N . SER A 1 229 ? -15.962 6.333 18.799 1.00 95.19 229 SER A N 1
ATOM 1882 C CA . SER A 1 229 ? -16.987 6.098 17.775 1.00 95.19 229 SER A CA 1
ATOM 1883 C C . SER A 1 229 ? -16.566 6.578 16.381 1.00 95.19 229 SER A C 1
ATOM 1885 O O . SER A 1 229 ? -16.880 5.922 15.385 1.00 95.19 229 SER A O 1
ATOM 1887 N N . ASP A 1 230 ? -15.817 7.677 16.288 1.00 91.75 230 ASP A N 1
ATOM 1888 C CA . ASP A 1 230 ? -15.323 8.198 15.013 1.00 91.75 230 ASP A CA 1
ATOM 1889 C C . ASP A 1 230 ? -14.171 7.353 14.458 1.00 91.75 230 ASP A C 1
ATOM 1891 O O . ASP A 1 230 ? -14.127 7.102 13.249 1.00 91.75 230 ASP A O 1
ATOM 1895 N N . VAL A 1 231 ? -13.309 6.809 15.325 1.00 93.31 231 VAL A N 1
ATOM 1896 C CA . VAL A 1 231 ? -12.283 5.829 14.927 1.00 93.31 231 VAL A CA 1
ATOM 1897 C C . VAL A 1 231 ? -12.920 4.535 14.411 1.00 93.31 231 VAL A C 1
ATOM 1899 O O . VAL A 1 231 ? -12.518 4.021 13.368 1.00 93.31 231 VAL A O 1
ATOM 1902 N N . ILE A 1 232 ? -13.977 4.025 15.046 1.00 96.44 232 ILE A N 1
ATOM 1903 C CA . ILE A 1 232 ? -14.669 2.825 14.547 1.00 96.44 232 ILE A CA 1
ATOM 1904 C C . ILE A 1 232 ? -15.348 3.082 13.187 1.00 96.44 232 ILE A C 1
ATOM 1906 O O . ILE A 1 232 ? -15.265 2.237 12.288 1.00 96.44 232 ILE A O 1
ATOM 1910 N N . LYS A 1 233 ? -15.962 4.258 12.971 1.00 92.75 233 LYS A N 1
ATOM 1911 C CA . LYS A 1 233 ? -16.505 4.653 11.649 1.00 92.75 233 LYS A CA 1
ATOM 1912 C C . LYS A 1 233 ? -15.405 4.722 10.591 1.00 92.75 233 LYS A C 1
ATOM 1914 O O . LYS A 1 233 ? -15.601 4.277 9.458 1.00 92.75 233 LYS A O 1
ATOM 1919 N N . ALA A 1 234 ? -14.253 5.274 10.954 1.00 89.25 234 ALA A N 1
ATOM 1920 C CA . ALA A 1 234 ? -13.077 5.323 10.104 1.00 89.25 234 ALA A CA 1
ATOM 1921 C C . ALA A 1 234 ? -12.615 3.916 9.699 1.00 89.25 234 ALA A C 1
ATOM 1923 O O . ALA A 1 234 ? -12.468 3.639 8.509 1.00 89.25 234 ALA A O 1
ATOM 1924 N N . ILE A 1 235 ? -12.480 2.997 10.656 1.00 93.31 235 ILE A N 1
ATOM 1925 C CA . ILE A 1 235 ? -12.099 1.608 10.380 1.00 93.31 235 ILE A CA 1
ATOM 1926 C C . ILE A 1 235 ? -13.120 0.941 9.449 1.00 93.31 235 ILE A C 1
ATOM 1928 O O . ILE A 1 235 ? -12.714 0.412 8.414 1.00 93.31 235 ILE A O 1
ATOM 1932 N N . LYS A 1 236 ? -14.432 1.049 9.719 1.00 93.88 236 LYS A N 1
ATOM 1933 C CA . LYS A 1 236 ? -15.494 0.506 8.841 1.00 93.88 236 LYS A CA 1
ATOM 1934 C C . LYS A 1 236 ? -15.301 0.913 7.379 1.00 93.88 236 LYS A C 1
ATOM 1936 O O . LYS A 1 236 ? -15.402 0.097 6.467 1.00 93.88 236 LYS A O 1
ATOM 1941 N N . ASN A 1 237 ? -15.014 2.193 7.157 1.00 90.25 237 ASN A N 1
ATOM 1942 C CA . ASN A 1 237 ? -14.952 2.777 5.823 1.00 90.25 237 ASN A CA 1
ATOM 1943 C C . ASN A 1 237 ? -13.680 2.410 5.041 1.00 90.25 237 ASN A C 1
ATOM 1945 O O . ASN A 1 237 ? -13.648 2.618 3.824 1.00 90.25 237 ASN A O 1
ATOM 1949 N N . TYR A 1 238 ? -12.618 1.933 5.703 1.00 91.94 238 TYR A N 1
ATOM 1950 C CA . TYR A 1 238 ? -11.294 1.770 5.085 1.00 91.94 238 TYR A CA 1
ATOM 1951 C C . TYR A 1 238 ? -10.638 0.404 5.303 1.00 91.94 238 TYR A C 1
ATOM 1953 O O . TYR A 1 238 ? -9.722 0.082 4.545 1.00 91.94 238 TYR A O 1
ATOM 1961 N N . ALA A 1 239 ? -11.123 -0.417 6.243 1.00 92.94 239 ALA A N 1
ATOM 1962 C CA . ALA A 1 239 ? -10.554 -1.721 6.595 1.00 92.94 239 ALA A CA 1
ATOM 1963 C C . ALA A 1 239 ? -10.229 -2.578 5.364 1.00 92.94 239 ALA A C 1
ATOM 1965 O O . ALA A 1 239 ? -9.127 -3.118 5.265 1.00 92.94 239 ALA A O 1
ATOM 1966 N N . PHE A 1 240 ? -11.133 -2.616 4.379 1.00 95.19 240 PHE A N 1
ATOM 1967 C CA . PHE A 1 240 ? -11.027 -3.522 3.231 1.00 95.19 240 PHE A CA 1
ATOM 1968 C C . PHE A 1 240 ? -10.822 -2.838 1.870 1.00 95.19 240 PHE A C 1
ATOM 1970 O O . PHE A 1 240 ? -11.013 -3.462 0.830 1.00 95.19 240 PHE A O 1
ATOM 1977 N N . LYS A 1 241 ? -10.429 -1.554 1.837 1.00 91.50 241 LYS A N 1
ATOM 1978 C CA . LYS A 1 241 ? -10.244 -0.819 0.564 1.00 91.50 241 LYS A CA 1
ATOM 1979 C C . LYS A 1 241 ? -9.038 -1.281 -0.255 1.00 91.50 241 LYS A C 1
ATOM 1981 O O . LYS A 1 241 ? -9.060 -1.169 -1.476 1.00 91.50 241 LYS A O 1
ATOM 1986 N N . THR A 1 242 ? -7.982 -1.738 0.410 1.00 90.25 242 THR A N 1
ATOM 1987 C CA . THR A 1 242 ? -6.693 -2.099 -0.211 1.00 90.25 242 THR A CA 1
ATOM 1988 C C . THR A 1 242 ? -6.363 -3.583 -0.084 1.00 90.25 242 THR A C 1
ATOM 1990 O O . THR A 1 242 ? -5.507 -4.081 -0.807 1.00 90.25 242 THR A O 1
ATOM 1993 N N . SER A 1 243 ? -7.047 -4.299 0.809 1.00 94.88 243 SER A N 1
ATOM 1994 C CA . SER A 1 243 ? -6.898 -5.737 1.012 1.00 94.88 243 SER A CA 1
ATOM 1995 C C . SER A 1 243 ? -8.201 -6.321 1.572 1.00 94.88 243 SER A C 1
ATOM 1997 O O . SER A 1 243 ? -8.782 -5.709 2.467 1.00 94.88 243 SER A O 1
ATOM 1999 N N . PRO A 1 244 ? -8.675 -7.483 1.084 1.00 96.81 244 PRO A N 1
ATOM 2000 C CA . PRO A 1 244 ? -9.893 -8.129 1.582 1.00 96.81 244 PRO A CA 1
ATOM 2001 C C . PRO A 1 244 ? -9.675 -8.925 2.880 1.00 96.81 244 PRO A C 1
ATOM 2003 O O . PRO A 1 244 ? -10.639 -9.392 3.482 1.00 96.81 244 PRO A O 1
ATOM 2006 N N . TYR A 1 245 ? -8.419 -9.128 3.279 1.00 98.25 245 TYR A N 1
ATOM 2007 C CA . TYR A 1 245 ? -8.033 -9.942 4.431 1.00 98.25 245 TYR A CA 1
ATOM 2008 C C . TYR A 1 245 ? -8.346 -9.247 5.763 1.00 98.25 245 TYR A C 1
ATOM 2010 O O . TYR A 1 245 ? -8.445 -8.012 5.782 1.00 98.25 245 TYR A O 1
ATOM 2018 N N . PRO A 1 246 ? -8.519 -10.024 6.853 1.00 98.00 246 PRO A N 1
ATOM 2019 C CA . PRO A 1 246 ? -9.033 -9.521 8.122 1.00 98.00 246 PRO A CA 1
ATOM 2020 C C . PRO A 1 246 ? -8.244 -8.349 8.697 1.00 98.00 246 PRO A C 1
ATOM 2022 O O . PRO A 1 246 ? -7.037 -8.227 8.483 1.00 98.00 246 PRO A O 1
ATOM 2025 N N . VAL A 1 247 ? -8.943 -7.521 9.473 1.00 98.06 247 VAL A N 1
ATOM 2026 C CA . VAL A 1 247 ? -8.344 -6.461 10.292 1.00 98.06 247 VAL A CA 1
ATOM 2027 C C . VAL A 1 247 ? -8.494 -6.814 11.769 1.00 98.06 247 VAL A C 1
ATOM 2029 O O . VAL A 1 247 ? -9.562 -7.234 12.201 1.00 98.06 247 VAL A O 1
ATOM 2032 N N . ILE A 1 248 ? -7.436 -6.638 12.547 1.00 98.12 248 ILE A N 1
ATOM 2033 C CA . ILE A 1 248 ? -7.406 -6.829 13.994 1.00 98.12 248 ILE A CA 1
ATOM 2034 C C . ILE A 1 248 ? -7.402 -5.446 14.648 1.00 98.12 248 ILE A C 1
ATOM 2036 O O . ILE A 1 248 ? -6.605 -4.583 14.285 1.00 98.12 248 ILE A O 1
ATOM 2040 N N . ILE A 1 249 ? -8.309 -5.239 15.595 1.00 97.50 249 ILE A N 1
ATOM 2041 C CA . ILE A 1 249 ? -8.334 -4.087 16.492 1.00 97.50 249 ILE A CA 1
ATOM 2042 C C . ILE A 1 249 ? -7.731 -4.548 17.820 1.00 97.50 249 ILE A C 1
ATOM 2044 O O . ILE A 1 249 ? -8.346 -5.354 18.516 1.00 97.50 249 ILE A O 1
ATOM 2048 N N . SER A 1 250 ? -6.532 -4.066 18.140 1.00 96.69 250 SER A N 1
ATOM 2049 C CA . SER A 1 250 ? -5.904 -4.203 19.456 1.00 96.69 250 SER A CA 1
ATOM 2050 C C . SER A 1 250 ? -6.490 -3.141 20.380 1.00 96.69 250 SER A C 1
ATOM 2052 O O . SER A 1 250 ? -6.333 -1.950 20.116 1.00 96.69 250 SER A O 1
ATOM 2054 N N . LEU A 1 251 ? -7.241 -3.568 21.396 1.00 95.12 251 LEU A N 1
ATOM 2055 C CA . LEU A 1 251 ? -7.818 -2.678 22.398 1.00 95.12 251 LEU A CA 1
ATOM 2056 C C . LEU A 1 251 ? -6.961 -2.690 23.658 1.00 95.12 251 LEU A C 1
ATOM 2058 O O . LEU A 1 251 ? -6.934 -3.695 24.372 1.00 95.12 251 LEU A O 1
ATOM 2062 N N . GLU A 1 252 ? -6.380 -1.542 23.973 1.00 93.94 252 GLU A N 1
ATOM 2063 C CA . GLU A 1 252 ? -5.856 -1.259 25.300 1.00 93.94 252 GLU A CA 1
ATOM 2064 C C . GLU A 1 252 ? -6.947 -0.525 26.087 1.00 93.94 252 GLU A C 1
ATOM 2066 O O . GLU A 1 252 ? -7.379 0.567 25.720 1.00 93.94 252 GLU A O 1
ATOM 2071 N N . ASN A 1 253 ? -7.520 -1.180 27.096 1.00 94.00 253 ASN A N 1
ATOM 2072 C CA . ASN A 1 253 ? -8.792 -0.758 27.681 1.00 94.00 253 ASN A CA 1
ATOM 2073 C C . ASN A 1 253 ? -8.633 -0.252 29.118 1.00 94.00 253 ASN A C 1
ATOM 2075 O O . ASN A 1 253 ? -8.511 -1.050 30.047 1.00 94.00 253 ASN A O 1
ATOM 2079 N N . HIS A 1 254 ? -8.774 1.062 29.280 1.00 94.69 254 HIS A N 1
ATOM 2080 C CA . HIS A 1 254 ? -8.749 1.790 30.553 1.00 94.69 254 HIS A CA 1
ATOM 2081 C C . HIS A 1 254 ? -10.112 2.402 30.917 1.00 94.69 254 HIS A C 1
ATOM 2083 O O . HIS A 1 254 ? -10.210 3.274 31.781 1.00 94.69 254 HIS A O 1
ATOM 2089 N N . CYS A 1 255 ? -11.181 1.983 30.236 1.00 94.81 255 CYS A N 1
ATOM 2090 C CA . CYS A 1 255 ? -12.527 2.513 30.443 1.00 94.81 255 CYS A CA 1
ATOM 2091 C C . CYS A 1 255 ? -13.239 1.858 31.638 1.00 94.81 255 CYS A C 1
ATOM 2093 O O . CYS A 1 255 ? -13.069 0.667 31.919 1.00 94.81 255 CYS A O 1
ATOM 2095 N N . SER A 1 256 ? -14.134 2.606 32.282 1.00 96.56 256 SER A N 1
ATOM 2096 C CA . SER A 1 256 ? -15.114 2.092 33.2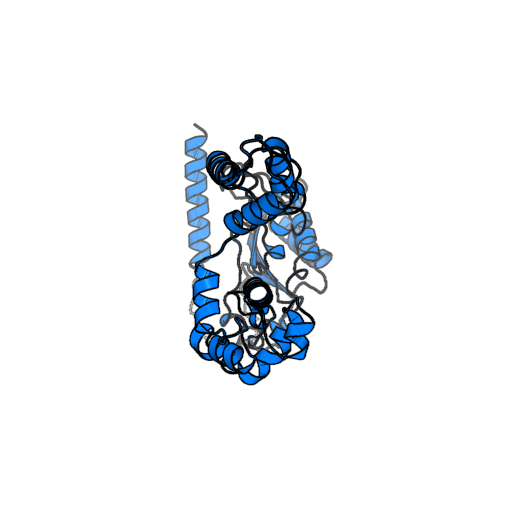47 1.00 96.56 256 SER A CA 1
ATOM 2097 C C . SER A 1 256 ? -16.085 1.100 32.603 1.00 96.56 256 SER A C 1
ATOM 2099 O O . SER A 1 256 ? -16.295 1.094 31.389 1.00 96.56 256 SER A O 1
ATOM 2101 N N . LEU A 1 257 ? -16.743 0.265 33.413 1.00 96.12 257 LEU A N 1
ATOM 2102 C CA . LEU A 1 257 ? -17.702 -0.731 32.917 1.00 96.12 257 LEU A CA 1
ATOM 2103 C C . LEU A 1 257 ? -18.862 -0.098 32.134 1.00 96.12 257 LEU A C 1
ATOM 2105 O O . LEU A 1 257 ? -19.380 -0.694 31.187 1.00 96.12 257 LEU A O 1
ATOM 2109 N N . GLU A 1 258 ? -19.287 1.102 32.522 1.00 96.81 258 GLU A N 1
ATOM 2110 C CA . GLU A 1 258 ? -20.304 1.888 31.834 1.00 96.81 258 GLU A CA 1
ATOM 2111 C C . GLU A 1 258 ? -19.850 2.248 30.418 1.00 96.81 258 GLU A C 1
ATOM 2113 O O . GLU A 1 258 ? -20.577 1.983 29.459 1.00 96.81 258 GLU A O 1
ATOM 2118 N N . GLN A 1 259 ? -18.637 2.783 30.265 1.00 97.69 259 GLN A N 1
ATOM 2119 C CA . GLN A 1 259 ? -18.109 3.179 28.960 1.00 97.69 259 GLN A CA 1
ATOM 2120 C C . GLN A 1 259 ? -17.653 1.981 28.118 1.00 97.69 259 GLN A C 1
ATOM 2122 O O . GLN A 1 259 ? -17.823 2.001 26.901 1.00 97.69 259 GLN A O 1
ATOM 2127 N N . GLN A 1 260 ? -17.224 0.872 28.729 1.00 97.38 260 GLN A N 1
ATOM 2128 C CA . GLN A 1 260 ? -16.987 -0.390 28.016 1.00 97.38 260 GLN A CA 1
ATOM 2129 C C . GLN A 1 260 ? -18.258 -0.908 27.322 1.00 97.38 260 GLN A C 1
ATOM 2131 O O . GLN A 1 260 ? -18.199 -1.397 26.189 1.00 97.38 260 GLN A O 1
ATOM 2136 N N . LYS A 1 261 ? -19.436 -0.758 27.949 1.00 97.75 261 LYS A N 1
ATOM 2137 C CA . LYS A 1 261 ? -20.720 -1.083 27.297 1.00 97.75 261 LYS A CA 1
ATOM 2138 C C . LYS A 1 261 ? -20.972 -0.180 26.089 1.00 97.75 261 LYS A C 1
ATOM 2140 O O . LYS A 1 261 ? -21.442 -0.672 25.064 1.00 97.75 261 LYS A O 1
ATOM 2145 N N . VAL A 1 262 ? -20.634 1.106 26.187 1.00 98.19 262 VAL A N 1
ATOM 2146 C CA . VAL A 1 262 ? -20.744 2.064 25.074 1.00 98.19 262 VAL A CA 1
ATOM 2147 C C . VAL A 1 262 ? -19.779 1.700 23.938 1.00 98.19 262 VAL A C 1
ATOM 2149 O O . VAL A 1 262 ? -20.196 1.656 22.782 1.00 98.19 262 VAL A O 1
ATOM 2152 N N . MET A 1 263 ? -18.529 1.326 24.237 1.00 98.19 263 MET A N 1
ATOM 2153 C CA . MET A 1 263 ? -17.576 0.824 23.234 1.00 98.19 263 MET A CA 1
ATOM 2154 C C . MET A 1 263 ? -18.129 -0.397 22.490 1.00 98.19 263 MET A C 1
ATOM 2156 O O . MET A 1 263 ? -18.114 -0.437 21.257 1.00 98.19 263 MET A O 1
ATOM 2160 N N . ALA A 1 264 ? -18.666 -1.380 23.221 1.00 97.69 264 ALA A N 1
ATOM 2161 C CA . ALA A 1 264 ? -19.265 -2.575 22.632 1.00 97.69 264 ALA A CA 1
ATOM 2162 C C . ALA A 1 264 ? -20.481 -2.241 21.746 1.00 97.69 264 ALA A C 1
ATOM 2164 O O . ALA A 1 264 ? -20.634 -2.813 20.662 1.00 97.69 264 ALA A O 1
ATOM 2165 N N . GLN A 1 265 ? -21.321 -1.288 22.166 1.00 98.00 265 GLN A N 1
ATOM 2166 C CA . GLN A 1 265 ? -22.452 -0.791 21.375 1.00 98.00 265 GLN A CA 1
ATOM 2167 C C . GLN A 1 265 ? -21.992 -0.098 20.089 1.00 98.00 265 GLN A C 1
ATOM 2169 O O . GLN A 1 265 ? -22.529 -0.392 19.018 1.00 98.00 265 GLN A O 1
ATOM 2174 N N . HIS A 1 266 ? -20.982 0.773 20.162 1.00 98.06 266 HIS A N 1
ATOM 2175 C CA . HIS A 1 266 ? -20.400 1.435 18.992 1.00 98.06 266 HIS A CA 1
ATOM 2176 C C . HIS A 1 266 ? -19.818 0.416 18.014 1.00 98.06 266 HIS A C 1
ATOM 2178 O O . HIS A 1 266 ? -20.190 0.421 16.843 1.00 98.06 266 HIS A O 1
ATOM 2184 N N . MET A 1 267 ? -18.982 -0.517 18.479 1.00 97.94 267 MET A N 1
ATOM 2185 C CA . MET A 1 267 ? -18.419 -1.564 17.618 1.00 97.94 267 MET A CA 1
ATOM 2186 C C . MET A 1 267 ? -19.512 -2.405 16.952 1.00 97.94 267 MET A C 1
ATOM 2188 O O . MET A 1 267 ? -19.492 -2.572 15.736 1.00 97.94 267 MET A O 1
ATOM 2192 N N . THR A 1 268 ? -20.502 -2.874 17.713 1.00 97.81 268 THR A N 1
ATOM 2193 C CA . THR A 1 268 ? -21.576 -3.729 1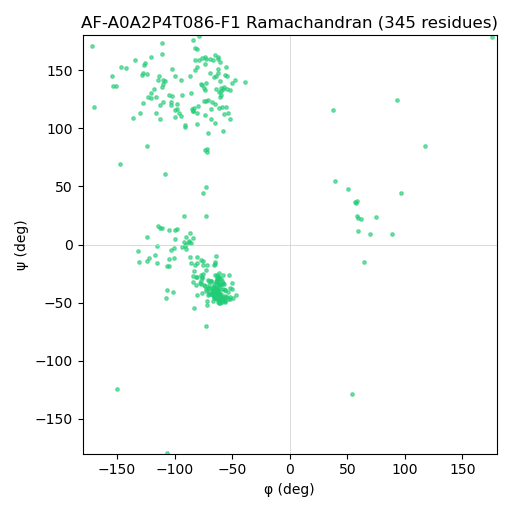7.179 1.00 97.81 268 THR A CA 1
ATOM 2194 C C . THR A 1 268 ? -22.460 -2.981 16.176 1.00 97.81 268 THR A C 1
ATOM 2196 O O . THR A 1 268 ? -22.755 -3.498 15.099 1.00 97.81 268 THR A O 1
ATOM 2199 N N . SER A 1 269 ? -22.873 -1.751 16.496 1.00 97.81 269 SER A N 1
ATOM 2200 C CA . SER A 1 269 ? -23.785 -0.964 15.652 1.00 97.81 269 SER A CA 1
ATOM 2201 C C . SER A 1 269 ? -23.115 -0.408 14.396 1.00 97.81 269 SER A C 1
ATOM 2203 O O . SER A 1 269 ? -23.745 -0.352 13.335 1.00 97.81 269 SER A O 1
ATOM 2205 N N . ILE A 1 270 ? -21.841 -0.016 14.498 1.00 97.44 270 ILE A N 1
ATOM 2206 C CA . ILE A 1 270 ? -21.083 0.561 13.392 1.00 97.44 270 ILE A CA 1
ATOM 2207 C C . ILE A 1 270 ? -20.527 -0.554 12.508 1.00 97.44 270 ILE A C 1
ATOM 2209 O O . ILE A 1 270 ? -20.801 -0.537 11.312 1.00 97.44 270 ILE A O 1
ATOM 2213 N N . LEU A 1 271 ? -19.783 -1.525 13.047 1.00 96.81 271 LEU A N 1
ATOM 2214 C CA . LEU A 1 271 ? -19.102 -2.548 12.237 1.00 96.81 271 LEU A CA 1
ATOM 2215 C C . LEU A 1 271 ? -20.045 -3.646 11.732 1.00 96.81 271 LEU A C 1
ATOM 2217 O O . LEU A 1 271 ? -19.789 -4.208 10.671 1.00 96.81 271 LEU A O 1
ATOM 2221 N N . GLN A 1 272 ? -21.154 -3.901 12.432 1.00 97.25 272 GLN A N 1
ATOM 2222 C CA . GLN A 1 272 ? -22.213 -4.811 11.984 1.00 97.25 272 GLN A CA 1
ATOM 2223 C C . GLN A 1 272 ? -21.658 -6.205 11.637 1.00 97.25 272 GLN A C 1
ATOM 2225 O O . GLN A 1 272 ? -20.942 -6.805 12.434 1.00 97.25 272 GLN A O 1
ATOM 2230 N N . ASP A 1 273 ? -21.971 -6.721 10.451 1.00 96.00 273 ASP A N 1
ATOM 2231 C CA . ASP A 1 273 ? -21.560 -8.033 9.960 1.00 96.00 273 ASP A CA 1
ATOM 2232 C C . ASP A 1 273 ? -20.046 -8.165 9.737 1.00 96.00 273 ASP A C 1
ATOM 2234 O O . ASP A 1 273 ? -19.536 -9.290 9.681 1.00 96.00 273 ASP A O 1
ATOM 2238 N N . MET A 1 274 ? -19.315 -7.047 9.648 1.00 97.44 274 MET A N 1
ATOM 2239 C CA . MET A 1 274 ? -17.853 -7.066 9.598 1.00 97.44 274 MET A CA 1
ATOM 2240 C C . MET A 1 274 ? -17.257 -7.519 10.932 1.00 97.44 274 MET A C 1
ATOM 2242 O O . MET A 1 274 ? -16.206 -8.148 10.930 1.00 97.44 274 MET A O 1
ATOM 2246 N N . LEU A 1 275 ? -17.902 -7.237 12.067 1.00 98.12 275 LEU A N 1
ATOM 2247 C CA . LEU A 1 275 ? -17.383 -7.623 13.378 1.00 98.12 275 LEU A CA 1
ATOM 2248 C C . LEU A 1 275 ? -17.566 -9.124 13.617 1.00 98.12 275 LEU A C 1
ATOM 2250 O O . LEU A 1 275 ? -18.679 -9.651 13.585 1.00 98.12 275 LEU A O 1
ATOM 2254 N N . LEU A 1 276 ? -16.467 -9.820 13.904 1.00 95.62 276 LEU A N 1
ATOM 2255 C CA . LEU A 1 276 ? -16.513 -11.227 14.270 1.00 95.62 276 LEU A CA 1
ATOM 2256 C C . LEU A 1 276 ? -16.890 -11.380 15.750 1.00 95.62 276 LEU A C 1
ATOM 2258 O O . LEU A 1 276 ? -16.062 -11.181 16.634 1.00 95.62 276 LEU A O 1
ATOM 2262 N N . VAL A 1 277 ? -18.141 -11.762 16.013 1.00 92.56 277 VAL A N 1
ATOM 2263 C CA . VAL A 1 277 ? -18.681 -11.929 17.380 1.00 92.56 277 VAL A CA 1
ATOM 2264 C C . VAL A 1 277 ? -18.743 -13.383 17.860 1.00 92.56 277 VAL A C 1
ATOM 2266 O O . VAL A 1 277 ? -18.961 -13.631 19.044 1.00 92.56 277 VAL A O 1
ATOM 2269 N N . ALA A 1 278 ? -18.554 -14.356 16.964 1.00 89.00 278 ALA A N 1
ATOM 2270 C CA . ALA A 1 278 ? -18.586 -15.782 17.281 1.00 89.00 278 ALA A CA 1
ATOM 2271 C C . ALA A 1 278 ? -17.522 -16.558 16.477 1.00 89.00 278 ALA A C 1
ATOM 2273 O O . ALA A 1 278 ? -17.175 -16.133 15.373 1.00 89.00 278 ALA A O 1
ATOM 2274 N N . PRO A 1 279 ? -17.005 -17.690 16.996 1.00 86.94 279 PRO A N 1
ATOM 2275 C CA . PRO A 1 279 ? -16.085 -18.554 16.254 1.00 86.94 279 PRO A CA 1
ATOM 2276 C C . PRO A 1 279 ? -16.721 -19.095 14.966 1.00 86.94 279 PRO A C 1
ATOM 2278 O O . PRO A 1 279 ? -17.891 -19.467 14.977 1.00 86.94 279 PRO A O 1
ATOM 2281 N N . ILE A 1 280 ? -15.943 -19.176 13.882 1.00 82.25 280 ILE A N 1
ATOM 2282 C CA . ILE A 1 280 ? -16.450 -19.551 12.548 1.00 82.25 280 ILE A CA 1
ATOM 2283 C C . ILE A 1 280 ? -16.706 -21.061 12.427 1.00 82.25 280 ILE A C 1
ATOM 2285 O O . ILE A 1 280 ? -17.758 -21.443 11.932 1.00 82.25 280 ILE A O 1
ATOM 2289 N N . ASP A 1 281 ? -15.813 -21.911 12.951 1.00 71.06 281 ASP A N 1
ATOM 2290 C CA . ASP A 1 281 ? -15.870 -23.365 12.701 1.00 71.06 281 ASP A CA 1
ATOM 2291 C C . ASP A 1 281 ? -15.936 -24.237 13.966 1.00 71.06 281 ASP A C 1
ATOM 2293 O O . ASP A 1 281 ? -15.838 -25.460 13.890 1.00 71.06 281 ASP A O 1
ATOM 2297 N N . GLY A 1 282 ? -16.071 -23.645 15.159 1.00 59.81 282 GLY A N 1
ATOM 2298 C CA . GLY A 1 282 ? -16.199 -24.375 16.435 1.00 59.81 282 GLY A CA 1
ATOM 2299 C C . GLY A 1 282 ? -14.978 -25.211 16.867 1.00 59.81 282 GLY A C 1
ATOM 2300 O O . GLY A 1 282 ? -14.875 -25.571 18.041 1.00 59.81 282 GLY A O 1
ATOM 2301 N N . SER A 1 283 ? -14.033 -25.481 15.961 1.00 60.28 283 SER A N 1
ATOM 2302 C CA . SER A 1 283 ? -12.739 -26.091 16.246 1.00 60.28 283 SER A CA 1
ATOM 2303 C C . SER A 1 283 ? -11.882 -25.131 17.066 1.00 60.28 283 SER A C 1
ATOM 2305 O O . SER A 1 283 ? -11.627 -24.000 16.658 1.00 60.28 283 SER A O 1
ATOM 2307 N N . LYS A 1 284 ? -11.441 -25.586 18.240 1.00 65.31 284 LYS A N 1
ATOM 2308 C CA . LYS A 1 284 ? -10.579 -24.818 19.150 1.00 65.31 284 LYS A CA 1
ATOM 2309 C C . LYS A 1 284 ? -9.088 -25.101 18.956 1.00 65.31 284 LYS A C 1
ATOM 2311 O O . LYS A 1 284 ? -8.279 -24.529 19.674 1.00 65.31 284 LYS A O 1
ATOM 2316 N N . SER A 1 285 ? -8.718 -26.016 18.058 1.00 74.31 285 SER A N 1
ATOM 2317 C CA . SER A 1 285 ? -7.338 -26.506 17.977 1.00 74.31 285 SER A CA 1
ATOM 2318 C C . SER A 1 285 ? -6.404 -25.606 17.169 1.00 74.31 285 SER A C 1
ATOM 2320 O O . SER A 1 285 ? -5.196 -25.686 17.368 1.00 74.31 285 SER A O 1
ATOM 2322 N N . GLN A 1 286 ? -6.926 -24.771 16.261 1.00 84.25 286 GLN A N 1
ATOM 2323 C CA . GLN A 1 286 ? -6.123 -23.912 15.383 1.00 84.25 286 GLN A CA 1
ATOM 2324 C C . GLN A 1 286 ? -6.828 -22.583 15.090 1.00 84.25 286 GLN A C 1
ATOM 2326 O O . GLN A 1 286 ? -8.058 -22.504 15.098 1.00 84.25 286 GLN A O 1
ATOM 2331 N N . PHE A 1 287 ? -6.041 -21.541 14.805 1.00 90.44 287 PHE A N 1
ATOM 2332 C CA . PHE A 1 287 ? -6.576 -20.271 14.318 1.00 90.44 287 PHE A CA 1
ATOM 2333 C C . PHE A 1 287 ? -7.206 -20.438 12.926 1.00 90.44 287 PHE A C 1
ATOM 2335 O O . PHE A 1 287 ? -6.649 -21.168 12.102 1.00 90.44 287 PHE A O 1
ATOM 2342 N N . PRO A 1 288 ? -8.309 -19.728 12.618 1.00 93.69 288 PRO A N 1
ATOM 2343 C CA . PRO A 1 288 ? -8.820 -19.658 11.256 1.00 93.69 288 PRO A CA 1
ATOM 2344 C C . PRO A 1 288 ? -7.783 -19.045 10.310 1.00 93.69 288 PRO A C 1
ATOM 2346 O O . PRO A 1 288 ? -6.897 -18.297 10.732 1.00 93.69 288 PRO A O 1
ATOM 2349 N N . SER A 1 289 ? -7.914 -19.338 9.024 1.00 95.69 289 SER A N 1
ATOM 2350 C CA . SER A 1 289 ? -7.068 -18.766 7.981 1.00 95.69 289 SER A CA 1
ATOM 2351 C C . SER A 1 289 ? -7.476 -17.338 7.600 1.00 95.69 289 SER A C 1
ATOM 2353 O O . SER A 1 289 ? -8.639 -16.951 7.785 1.00 95.69 289 SER A O 1
ATOM 2355 N N . PRO A 1 290 ? -6.563 -16.548 7.000 1.00 97.31 290 PRO A N 1
ATOM 2356 C CA . PRO A 1 290 ? -6.918 -15.274 6.379 1.00 97.31 290 PRO A CA 1
ATOM 2357 C C . PRO A 1 290 ? -8.081 -15.396 5.386 1.00 97.31 290 PRO A C 1
ATOM 2359 O O . PRO A 1 290 ? -8.923 -14.500 5.323 1.00 97.31 290 PRO A O 1
ATOM 2362 N N . GLU A 1 291 ? -8.147 -16.496 4.627 1.00 96.75 291 GLU A N 1
ATOM 2363 C CA . GLU A 1 291 ? -9.208 -16.748 3.650 1.00 96.75 291 GLU A CA 1
ATOM 2364 C C . GLU A 1 291 ? -10.590 -16.892 4.307 1.00 96.75 291 GLU A C 1
ATOM 2366 O O . GLU A 1 291 ? -11.541 -16.237 3.881 1.00 96.75 291 GLU A O 1
ATOM 2371 N N . GLN A 1 292 ? -10.691 -17.670 5.390 1.00 95.38 292 GLN A N 1
ATOM 2372 C CA . GLN A 1 292 ? -11.936 -17.835 6.160 1.00 95.38 292 GLN A CA 1
ATOM 2373 C C . GLN A 1 292 ? -12.398 -16.533 6.831 1.00 95.38 292 GLN A C 1
ATOM 2375 O O . GLN A 1 292 ? -13.586 -16.350 7.092 1.00 95.38 292 GLN A O 1
ATOM 2380 N N . LEU A 1 293 ? -11.463 -15.625 7.112 1.00 96.62 293 LEU A N 1
ATOM 2381 C CA . LEU A 1 293 ? -11.702 -14.365 7.814 1.00 96.62 293 LEU A CA 1
ATOM 2382 C C . LEU A 1 293 ? -11.809 -13.149 6.881 1.00 96.62 293 LEU A C 1
ATOM 2384 O O . LEU A 1 293 ? -11.782 -12.007 7.349 1.00 96.62 293 LEU A O 1
ATOM 2388 N N . LYS A 1 294 ? -11.935 -13.349 5.565 1.00 97.44 294 LYS A N 1
ATOM 2389 C CA . LYS A 1 294 ? -12.100 -12.238 4.619 1.00 97.44 294 LYS A CA 1
ATOM 2390 C C . LYS A 1 294 ? -13.277 -11.336 4.996 1.00 97.44 294 LYS A C 1
ATOM 2392 O O . LYS A 1 294 ? -14.375 -11.798 5.299 1.00 97.44 294 LYS A O 1
ATOM 2397 N N . GLY A 1 295 ? -13.033 -10.027 4.964 1.00 97.31 295 GLY A N 1
ATOM 2398 C CA . GLY A 1 295 ? -14.019 -9.008 5.324 1.00 97.31 295 GLY A CA 1
ATOM 2399 C C . GLY A 1 295 ? -14.376 -8.960 6.813 1.00 97.31 295 GLY A C 1
ATOM 2400 O O . GLY A 1 295 ? -15.321 -8.258 7.174 1.00 97.31 295 GLY A O 1
ATOM 2401 N N . LYS A 1 296 ? -13.659 -9.693 7.679 1.00 98.06 296 LYS A N 1
ATOM 2402 C CA . LYS A 1 296 ? -13.907 -9.703 9.123 1.00 98.06 296 LYS A CA 1
ATOM 2403 C C . LYS A 1 296 ? -12.946 -8.809 9.895 1.00 98.06 296 LYS A C 1
ATOM 2405 O O . LYS A 1 296 ? -11.772 -8.668 9.557 1.00 98.06 296 LYS A O 1
ATOM 2410 N N . ILE A 1 297 ? -13.480 -8.213 10.950 1.00 98.12 297 ILE A N 1
ATOM 2411 C CA . ILE A 1 297 ? -12.772 -7.419 11.940 1.00 98.12 297 ILE A CA 1
ATOM 2412 C C . ILE A 1 297 ? -12.771 -8.211 13.242 1.00 98.12 297 ILE A C 1
ATOM 2414 O O . ILE A 1 297 ? -13.832 -8.585 13.748 1.00 98.12 297 ILE A O 1
ATOM 2418 N N . LEU A 1 298 ? -11.579 -8.483 13.758 1.00 97.56 298 LEU A N 1
ATOM 2419 C CA . LEU A 1 298 ? -11.349 -9.181 15.015 1.00 97.56 298 LEU A CA 1
ATOM 2420 C C . LEU A 1 298 ? -10.976 -8.170 16.096 1.00 97.56 298 LEU A C 1
ATOM 2422 O O . LEU A 1 298 ? -10.366 -7.144 15.805 1.00 97.56 298 LEU A O 1
ATOM 2426 N N . VAL A 1 299 ? -11.309 -8.484 17.344 1.00 96.88 299 VAL A N 1
ATOM 2427 C CA . VAL A 1 299 ? -10.933 -7.678 18.508 1.00 96.88 299 VAL A CA 1
ATOM 2428 C C . VAL A 1 299 ? -9.952 -8.484 19.353 1.00 96.88 299 VAL A C 1
ATOM 2430 O O . VAL A 1 299 ? -10.290 -9.577 19.810 1.00 96.88 299 VAL A O 1
ATOM 2433 N N . LYS A 1 300 ? -8.742 -7.952 19.542 1.00 95.38 300 LYS A N 1
ATOM 2434 C CA . LYS A 1 300 ? -7.756 -8.421 20.524 1.00 95.38 300 LYS A CA 1
ATOM 2435 C C . LYS A 1 300 ? -7.945 -7.590 21.793 1.00 95.38 300 LYS A C 1
ATOM 2437 O O . LYS A 1 300 ? -7.985 -6.367 21.723 1.00 95.38 300 LYS A O 1
ATOM 2442 N N . GLY A 1 301 ? -8.073 -8.253 22.936 1.00 92.62 301 GLY A N 1
ATOM 2443 C CA . GLY A 1 301 ? -8.185 -7.604 24.239 1.00 92.62 301 GLY A CA 1
ATOM 2444 C C . GLY A 1 301 ? -8.428 -8.615 25.357 1.00 92.62 301 GLY A C 1
ATOM 2445 O O . GLY A 1 301 ? -8.563 -9.817 25.103 1.00 92.62 301 GLY A O 1
ATOM 2446 N N . LYS A 1 302 ? -8.512 -8.118 26.595 1.00 90.56 302 LYS A N 1
ATOM 2447 C CA . LYS A 1 302 ? -8.730 -8.943 27.792 1.00 90.56 302 LYS A CA 1
ATOM 2448 C C . LYS A 1 302 ? -10.094 -9.639 27.736 1.00 90.56 302 LYS A C 1
ATOM 2450 O O . LYS A 1 302 ? -11.121 -9.025 27.438 1.00 90.56 302 LYS A O 1
ATOM 2455 N N . LYS A 1 303 ? -10.112 -10.937 28.044 1.00 88.19 303 LYS A N 1
ATOM 2456 C CA . LYS A 1 303 ? -11.323 -11.764 28.084 1.00 88.19 303 LYS A CA 1
ATOM 2457 C C . LYS A 1 303 ? -11.490 -12.343 29.480 1.00 88.19 303 LYS A C 1
ATOM 2459 O O . LYS A 1 303 ? -10.592 -13.009 29.976 1.00 88.19 303 LYS A O 1
ATOM 2464 N N . LEU A 1 304 ? -12.660 -12.134 30.081 1.00 87.31 304 LEU A N 1
ATOM 2465 C CA . LEU A 1 304 ? -12.992 -12.745 31.367 1.00 87.31 304 LEU A CA 1
ATOM 2466 C C . LEU A 1 304 ? -12.942 -14.275 31.242 1.00 87.31 304 LEU A C 1
ATOM 2468 O O . LEU A 1 304 ? -13.557 -14.850 30.332 1.00 87.31 304 LEU A O 1
ATOM 2472 N N . SER A 1 305 ? -12.217 -14.925 32.151 1.00 80.00 305 SER A N 1
ATOM 2473 C CA . SER A 1 305 ? -12.211 -16.378 32.273 1.00 80.00 305 SER A CA 1
ATOM 2474 C C . SER A 1 305 ? -13.634 -16.854 32.566 1.00 80.00 305 SER A C 1
ATOM 2476 O O . SER A 1 305 ? -14.376 -16.289 33.373 1.00 80.00 305 SER A O 1
ATOM 2478 N N . ARG A 1 306 ? -14.075 -17.872 31.826 1.00 65.50 306 ARG A N 1
ATOM 2479 C CA . ARG A 1 306 ? -15.406 -18.442 32.015 1.00 65.50 306 ARG A CA 1
ATOM 2480 C C . ARG A 1 306 ? -15.343 -19.245 33.313 1.00 65.50 306 ARG A C 1
ATOM 2482 O O . ARG A 1 306 ? -14.649 -20.254 33.335 1.00 65.50 306 ARG A O 1
ATOM 2489 N N . GLN A 1 307 ? -16.033 -18.813 34.371 1.00 46.34 307 GLN A N 1
ATOM 2490 C CA . GLN A 1 307 ? -16.298 -19.708 35.501 1.00 46.34 307 GLN A CA 1
ATOM 2491 C C . GLN A 1 307 ? -17.000 -20.944 34.934 1.00 46.34 307 GLN A C 1
ATOM 2493 O O . GLN A 1 307 ? -18.037 -20.822 34.275 1.00 46.34 307 GLN A O 1
ATOM 2498 N N . GLU A 1 308 ? -16.379 -22.110 35.091 1.00 44.44 308 GLU A N 1
ATOM 2499 C CA . GLU A 1 308 ? -16.982 -23.374 34.694 1.00 44.44 308 GLU A CA 1
ATOM 2500 C C . GLU A 1 308 ? -18.309 -23.550 35.443 1.00 44.44 308 GLU A C 1
ATOM 2502 O O . GLU A 1 308 ? -18.403 -23.299 36.646 1.00 44.44 308 GLU A O 1
ATOM 2507 N N . ASP A 1 309 ? -19.353 -23.937 34.710 1.00 39.84 309 ASP A N 1
ATOM 2508 C CA . ASP A 1 309 ? -20.662 -24.271 35.268 1.00 39.84 309 ASP A CA 1
ATOM 2509 C C . ASP A 1 309 ? -20.502 -25.304 36.406 1.00 39.84 309 ASP A C 1
ATOM 2511 O O . ASP A 1 309 ? -19.851 -26.332 36.194 1.00 39.84 309 ASP A O 1
ATOM 2515 N N . PRO A 1 310 ? -21.141 -25.135 37.580 1.00 39.88 310 PRO A N 1
ATOM 2516 C CA . PRO A 1 310 ? -20.967 -26.025 38.734 1.00 39.88 310 PRO A CA 1
ATOM 2517 C C . PRO A 1 310 ? -21.639 -27.409 38.583 1.00 39.88 310 PRO A C 1
ATOM 2519 O O . PRO A 1 310 ? -21.967 -28.057 39.574 1.00 39.88 310 PRO A O 1
ATOM 2522 N N . SER A 1 311 ? -21.857 -27.894 37.356 1.00 44.59 311 SER A N 1
ATOM 2523 C CA . SER A 1 311 ? -22.505 -29.186 37.072 1.00 44.59 311 SER A CA 1
ATOM 2524 C C . SER A 1 311 ? -21.576 -30.266 36.491 1.00 44.59 311 SER A C 1
ATOM 2526 O O . SER A 1 311 ? -22.056 -31.303 36.036 1.00 44.59 311 SER A O 1
ATOM 2528 N N . GLY A 1 312 ? -20.253 -30.082 36.562 1.00 36.94 312 GLY A N 1
ATOM 2529 C CA . GLY A 1 312 ? -19.250 -31.087 36.189 1.00 36.94 312 GLY A CA 1
ATOM 2530 C C . GLY A 1 312 ? -18.399 -31.520 37.384 1.00 36.94 312 GLY A C 1
ATOM 2531 O O . GLY A 1 312 ? -17.855 -30.700 38.109 1.00 36.94 312 GLY A O 1
ATOM 2532 N N . THR A 1 313 ? -18.322 -32.821 37.629 1.00 36.16 313 THR A N 1
ATOM 2533 C CA . THR A 1 313 ? -17.765 -33.450 38.832 1.00 36.16 313 THR A CA 1
ATOM 2534 C C . THR A 1 313 ? -16.227 -33.390 38.900 1.00 36.16 313 THR A C 1
ATOM 2536 O O . THR A 1 313 ? -15.565 -33.771 37.946 1.00 36.16 313 THR A O 1
ATOM 2539 N N . ASN A 1 314 ? -15.696 -32.996 40.067 1.00 38.06 314 ASN A N 1
ATOM 2540 C CA . ASN A 1 314 ? -14.356 -33.233 40.642 1.00 38.06 314 ASN A CA 1
ATOM 2541 C C . ASN A 1 314 ? -13.095 -33.229 39.745 1.00 38.06 314 ASN A C 1
ATOM 2543 O O . ASN A 1 314 ? -12.774 -34.225 39.104 1.00 38.06 314 ASN A O 1
ATOM 2547 N N . GLY A 1 315 ? -12.222 -32.252 40.025 1.00 37.41 315 GLY A N 1
ATOM 2548 C CA . GLY A 1 315 ? -10.910 -32.565 40.607 1.00 37.41 315 GLY A CA 1
ATOM 2549 C C . GLY A 1 315 ? -9.671 -32.207 39.785 1.00 37.41 315 GLY A C 1
ATOM 2550 O O . GLY A 1 315 ? -9.071 -33.093 39.193 1.00 37.41 315 GLY A O 1
ATOM 2551 N N . ASN A 1 316 ? -9.207 -30.956 39.875 1.00 32.41 316 ASN A N 1
ATOM 2552 C CA . ASN A 1 316 ? -7.856 -30.646 40.365 1.00 32.41 316 ASN A CA 1
ATOM 2553 C C . ASN A 1 316 ? -7.714 -29.134 40.590 1.00 32.41 316 ASN A C 1
ATOM 2555 O O . ASN A 1 316 ? -7.815 -28.349 39.654 1.00 32.41 316 ASN A O 1
ATOM 2559 N N . ASN A 1 317 ? -7.459 -28.733 41.836 1.00 44.00 317 ASN A N 1
ATOM 2560 C CA . ASN A 1 317 ? -7.045 -27.372 42.157 1.00 44.00 317 ASN A CA 1
ATOM 2561 C C . ASN A 1 317 ? -5.613 -27.167 41.653 1.00 44.00 317 ASN A C 1
ATOM 2563 O O . ASN A 1 317 ? -4.670 -27.491 42.370 1.00 44.00 317 ASN A O 1
ATOM 2567 N N . ASN A 1 318 ? -5.459 -26.593 40.465 1.00 35.00 318 ASN A N 1
ATOM 2568 C CA . ASN A 1 318 ? -4.317 -25.743 40.174 1.00 35.00 318 ASN A CA 1
ATOM 2569 C C . ASN A 1 318 ? -4.874 -24.350 39.904 1.00 35.00 318 ASN A C 1
ATOM 2571 O O . ASN A 1 318 ? -5.618 -24.137 38.954 1.00 35.00 318 ASN A O 1
ATOM 2575 N N . LEU A 1 319 ? -4.551 -23.430 40.809 1.00 44.19 319 LEU A N 1
ATOM 2576 C CA . LEU A 1 319 ? -4.642 -21.999 40.572 1.00 44.19 319 LEU A CA 1
ATOM 2577 C C . LEU A 1 319 ? -3.759 -21.705 39.355 1.00 44.19 319 LEU A C 1
ATOM 2579 O O . LEU A 1 319 ? -2.539 -21.636 39.488 1.00 44.19 319 LEU A O 1
ATOM 2583 N N . GLU A 1 320 ? -4.357 -21.613 38.171 1.00 39.75 320 GLU A N 1
ATOM 2584 C CA . GLU A 1 320 ? -3.696 -20.979 37.038 1.00 39.75 320 GLU A CA 1
ATOM 2585 C C . GLU A 1 320 ? -3.614 -19.496 37.392 1.00 39.75 320 GLU A C 1
ATOM 2587 O O . GLU A 1 320 ? -4.631 -18.810 37.516 1.00 39.75 320 GLU A O 1
ATOM 2592 N N . ALA A 1 321 ? -2.393 -19.051 37.693 1.00 39.03 321 ALA A N 1
ATOM 2593 C CA . ALA A 1 321 ? -2.068 -17.642 37.784 1.00 39.03 321 ALA A CA 1
ATOM 2594 C C . ALA A 1 321 ? -2.583 -16.953 36.516 1.00 39.03 321 ALA A C 1
ATOM 2596 O O . ALA A 1 321 ? -2.499 -17.525 35.429 1.00 39.03 321 ALA A O 1
ATOM 2597 N N . GLU A 1 322 ? -3.151 -15.759 36.671 1.00 43.25 322 GLU A N 1
ATOM 2598 C CA . GLU A 1 322 ? -3.448 -14.883 35.545 1.00 43.25 322 GLU A CA 1
ATOM 2599 C C . GLU A 1 322 ? -2.162 -14.747 34.721 1.00 43.25 322 GLU A C 1
ATOM 2601 O O . GLU A 1 322 ? -1.189 -14.162 35.188 1.00 43.25 322 GLU A O 1
ATOM 2606 N N . ASP A 1 323 ? -2.133 -15.375 33.546 1.00 40.41 323 ASP A N 1
ATOM 2607 C CA . ASP A 1 323 ? -1.021 -15.288 32.605 1.00 40.41 323 ASP A CA 1
ATOM 2608 C C . ASP A 1 323 ? -1.101 -13.887 31.980 1.00 40.41 323 ASP A C 1
ATOM 2610 O O . ASP A 1 323 ? -1.747 -13.673 30.951 1.00 40.41 323 ASP A O 1
ATOM 2614 N N . VAL A 1 324 ? -0.583 -12.890 32.705 1.00 46.94 324 VAL A N 1
ATOM 2615 C CA . VAL A 1 324 ? -0.288 -11.558 32.166 1.00 46.94 324 VAL A CA 1
ATOM 2616 C C . VAL A 1 324 ? 0.704 -11.775 31.038 1.00 46.94 324 VAL A C 1
ATOM 2618 O O . VAL A 1 324 ? 1.771 -12.347 31.248 1.00 46.94 324 VAL A O 1
ATOM 2621 N N . SER A 1 325 ? 0.321 -11.406 29.819 1.00 54.78 325 SER A N 1
ATOM 2622 C CA . SER A 1 325 ? 1.211 -11.599 28.683 1.00 54.78 325 SER A CA 1
ATOM 2623 C C . SER A 1 325 ? 2.402 -10.643 28.794 1.00 54.78 325 SER A C 1
ATOM 2625 O O . SER A 1 325 ? 2.235 -9.516 29.257 1.00 54.78 325 SER A O 1
ATOM 2627 N N . ASP A 1 326 ? 3.583 -11.050 28.317 1.00 54.94 326 ASP A N 1
ATOM 2628 C CA . ASP A 1 326 ? 4.775 -10.180 28.269 1.00 54.94 326 ASP A CA 1
ATOM 2629 C C . ASP A 1 326 ? 4.488 -8.828 27.565 1.00 54.94 326 ASP A C 1
ATOM 2631 O O . ASP A 1 326 ? 5.141 -7.822 27.837 1.00 54.94 326 ASP A O 1
ATOM 2635 N N . GLU A 1 327 ? 3.498 -8.788 26.659 1.00 58.03 327 GLU A N 1
ATOM 2636 C CA . GLU A 1 327 ? 3.035 -7.561 25.996 1.00 58.03 327 GLU A CA 1
ATOM 2637 C C . GLU A 1 327 ? 2.294 -6.610 26.952 1.00 58.03 327 GLU A C 1
ATOM 2639 O O . GLU A 1 327 ? 2.466 -5.397 26.848 1.00 58.03 327 GLU A O 1
ATOM 2644 N N . ASP A 1 328 ? 1.493 -7.140 27.884 1.00 57.16 328 ASP A N 1
ATOM 2645 C CA . ASP A 1 328 ? 0.769 -6.338 28.879 1.00 57.16 328 ASP A CA 1
ATOM 2646 C C . ASP A 1 328 ? 1.745 -5.726 29.899 1.00 57.16 328 ASP A C 1
ATOM 2648 O O . ASP A 1 328 ? 1.614 -4.553 30.247 1.00 57.16 328 ASP A O 1
ATOM 2652 N N . GLU A 1 329 ? 2.760 -6.486 30.337 1.00 62.34 329 GLU A N 1
ATOM 2653 C CA . GLU A 1 329 ? 3.816 -5.960 31.218 1.00 62.34 329 GLU A CA 1
ATOM 2654 C C . GLU A 1 329 ? 4.614 -4.841 30.532 1.00 62.34 329 GLU A C 1
ATOM 2656 O O . GLU A 1 329 ? 4.919 -3.820 31.150 1.00 62.34 329 GLU A O 1
ATOM 2661 N N . ALA A 1 330 ? 4.922 -4.996 29.239 1.00 63.34 330 ALA A N 1
ATOM 2662 C CA . ALA A 1 330 ? 5.637 -3.982 28.470 1.00 63.34 330 ALA A CA 1
ATOM 2663 C C . ALA A 1 330 ? 4.836 -2.676 28.326 1.00 63.34 330 ALA A C 1
ATOM 2665 O O . ALA A 1 330 ? 5.409 -1.601 28.516 1.00 63.34 330 ALA A O 1
ATOM 2666 N N . ALA A 1 331 ? 3.530 -2.764 28.050 1.00 62.09 331 ALA A N 1
ATOM 2667 C CA . ALA A 1 331 ? 2.653 -1.597 27.949 1.00 62.09 331 ALA A CA 1
ATOM 2668 C C . ALA A 1 331 ? 2.538 -0.849 29.291 1.00 62.09 331 ALA A C 1
ATOM 2670 O O . ALA A 1 331 ? 2.704 0.369 29.344 1.00 62.09 331 ALA A O 1
ATOM 2671 N N . GLU A 1 332 ? 2.358 -1.570 30.406 1.00 68.06 332 GLU A N 1
ATOM 2672 C CA . GLU A 1 332 ? 2.291 -0.956 31.742 1.00 68.06 332 GLU A CA 1
ATOM 2673 C C . GLU A 1 332 ? 3.617 -0.285 32.150 1.00 68.06 332 GLU A C 1
ATOM 2675 O O . GLU A 1 332 ? 3.623 0.784 32.773 1.00 68.06 332 GLU A O 1
ATOM 2680 N N . MET A 1 333 ? 4.756 -0.879 31.778 1.00 68.31 333 MET A N 1
ATOM 2681 C CA . MET A 1 333 ? 6.075 -0.279 31.992 1.00 68.31 333 MET A CA 1
ATOM 2682 C C . MET A 1 333 ? 6.283 0.986 31.148 1.00 68.31 333 MET A C 1
ATOM 2684 O O . MET A 1 333 ? 6.881 1.952 31.638 1.00 68.31 333 MET A O 1
ATOM 2688 N N . GLU A 1 334 ? 5.802 0.999 29.901 1.00 70.88 334 GLU A N 1
ATOM 2689 C CA . GLU A 1 334 ? 5.855 2.173 29.027 1.00 70.88 334 GLU A CA 1
ATOM 2690 C C . GLU A 1 334 ? 5.021 3.319 29.617 1.00 70.88 334 GLU A C 1
ATOM 2692 O O . GLU A 1 334 ? 5.552 4.415 29.816 1.00 70.88 334 GLU A O 1
ATOM 2697 N N . ASP A 1 335 ? 3.793 3.039 30.055 1.00 73.88 335 ASP A N 1
ATOM 2698 C CA . ASP A 1 335 ? 2.907 3.993 30.730 1.00 73.88 335 ASP A CA 1
ATOM 2699 C C . ASP A 1 335 ? 3.546 4.621 31.985 1.00 73.88 335 ASP A C 1
ATOM 2701 O O . ASP A 1 335 ? 3.489 5.839 32.190 1.00 73.88 335 ASP A O 1
ATOM 2705 N N . GLU A 1 336 ? 4.190 3.820 32.843 1.00 73.88 336 GLU A N 1
ATOM 2706 C CA . GLU A 1 336 ? 4.901 4.325 34.030 1.00 73.88 336 GLU A CA 1
ATOM 2707 C C . GLU A 1 336 ? 6.127 5.181 33.672 1.00 73.88 336 GLU A C 1
ATOM 2709 O O . GLU A 1 336 ? 6.398 6.211 34.310 1.00 73.88 336 GLU A O 1
ATOM 2714 N N . SER A 1 337 ? 6.859 4.802 32.621 1.00 72.44 337 SER A N 1
ATOM 2715 C CA . SER A 1 337 ? 7.998 5.584 32.132 1.00 72.44 337 SER A CA 1
ATOM 2716 C C . SER A 1 337 ? 7.549 6.954 31.605 1.00 72.44 337 SER A C 1
ATOM 2718 O O . SER A 1 337 ? 8.107 7.990 31.984 1.00 72.44 337 SER A O 1
ATOM 2720 N N . VAL A 1 338 ? 6.456 6.977 30.838 1.00 71.38 338 VAL A N 1
ATOM 2721 C CA . VAL A 1 338 ? 5.851 8.174 30.252 1.00 71.38 338 VAL A CA 1
ATOM 2722 C C . VAL A 1 338 ? 5.295 9.090 31.341 1.00 71.38 338 VAL A C 1
ATOM 2724 O O . VAL A 1 338 ? 5.597 10.289 31.346 1.00 71.38 338 VAL A O 1
ATOM 2727 N N . LYS A 1 339 ? 4.570 8.547 32.333 1.00 73.88 339 LYS A N 1
ATOM 2728 C CA . LYS A 1 339 ? 4.133 9.304 33.524 1.00 73.88 339 LYS A CA 1
ATOM 2729 C C . LYS A 1 339 ? 5.299 10.017 34.200 1.00 73.88 339 LYS A C 1
ATOM 2731 O O . LYS A 1 339 ? 5.178 11.189 34.566 1.00 73.88 339 LYS A O 1
ATOM 2736 N N . THR A 1 340 ? 6.418 9.318 34.374 1.00 75.25 340 THR A N 1
ATOM 2737 C CA . THR A 1 340 ? 7.605 9.859 35.040 1.00 75.25 340 THR A CA 1
ATOM 2738 C C . THR A 1 340 ? 8.231 10.993 34.224 1.00 75.25 340 THR A C 1
ATOM 2740 O O . THR A 1 340 ? 8.556 12.043 34.783 1.00 75.25 340 THR A O 1
ATOM 2743 N N . GLU A 1 341 ? 8.351 10.843 32.903 1.00 73.56 341 GLU A N 1
ATOM 2744 C CA . GLU A 1 341 ? 8.897 11.888 32.028 1.00 73.56 341 GLU A CA 1
ATOM 2745 C C . GLU A 1 341 ? 8.016 13.142 31.962 1.00 73.56 341 GLU A C 1
ATOM 2747 O O . GLU A 1 341 ? 8.524 14.268 32.017 1.00 73.56 341 GLU A O 1
ATOM 2752 N N . VAL A 1 342 ? 6.693 12.979 31.880 1.00 70.75 342 VAL A N 1
ATOM 2753 C CA . VAL A 1 342 ? 5.751 14.109 31.853 1.00 70.75 342 VAL A CA 1
ATOM 2754 C C . VAL A 1 342 ? 5.809 14.888 33.171 1.00 70.75 342 VAL A C 1
ATOM 2756 O O . VAL A 1 342 ? 5.844 16.121 33.158 1.00 70.75 342 VAL A O 1
ATOM 2759 N N . GLN A 1 343 ? 5.915 14.196 34.311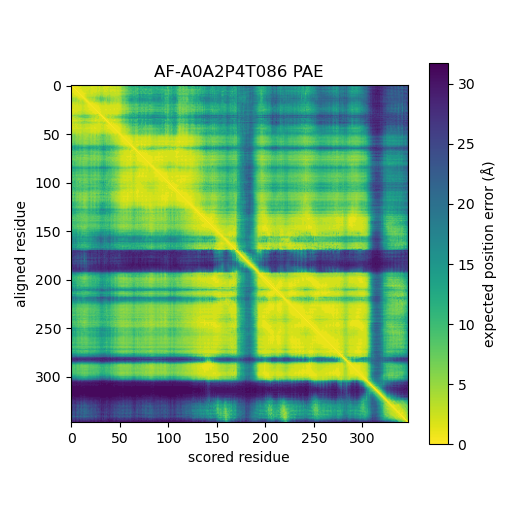 1.00 72.25 343 GLN A N 1
ATOM 2760 C CA . GLN A 1 343 ? 6.103 14.841 35.617 1.00 72.25 343 GLN A CA 1
ATOM 2761 C C . GLN A 1 343 ? 7.426 15.617 35.720 1.00 72.25 343 GLN A C 1
ATOM 2763 O O . GLN A 1 343 ? 7.487 16.625 36.427 1.00 72.25 343 GLN A O 1
ATOM 2768 N N . GLN A 1 344 ? 8.479 15.176 35.024 1.00 69.31 344 GLN A N 1
ATOM 2769 C CA . GLN A 1 344 ? 9.767 15.874 34.989 1.00 69.31 344 GLN A CA 1
ATOM 2770 C C . GLN A 1 344 ? 9.760 17.100 34.067 1.00 69.31 344 GLN A C 1
ATOM 2772 O O . GLN A 1 344 ? 10.404 18.091 34.398 1.00 69.31 344 GLN A O 1
ATOM 2777 N N . LYS A 1 345 ? 9.018 17.068 32.951 1.00 60.41 345 LYS A N 1
ATOM 2778 C CA . LYS A 1 345 ? 8.884 18.199 32.008 1.00 60.41 345 LYS A CA 1
ATOM 2779 C C . LYS A 1 345 ? 7.870 19.267 32.446 1.00 60.41 345 LYS A C 1
ATOM 2781 O O . LYS A 1 345 ? 7.869 20.359 31.887 1.00 60.41 345 LYS A O 1
ATOM 2786 N N . GLY A 1 346 ? 7.000 18.953 33.408 1.00 54.09 346 GLY A N 1
ATOM 2787 C CA . GLY A 1 346 ? 6.009 19.874 33.982 1.00 54.09 346 GLY A CA 1
ATOM 2788 C C . GLY A 1 346 ? 6.502 20.734 35.159 1.00 54.09 346 GLY A C 1
ATOM 2789 O O . GLY A 1 346 ? 5.701 21.483 35.720 1.00 54.09 346 GLY A O 1
ATOM 2790 N N . LYS A 1 347 ? 7.779 20.619 35.550 1.00 42.25 347 LYS A N 1
ATOM 2791 C CA . LYS A 1 347 ? 8.481 21.517 36.488 1.00 42.25 347 LYS A CA 1
ATOM 2792 C C . LYS A 1 347 ? 9.415 22.435 35.717 1.00 42.25 347 LYS A C 1
ATOM 2794 O O . LYS A 1 347 ? 9.553 23.597 36.158 1.00 42.25 347 LYS A O 1
#

Radius of gyration: 30.71 Å; Cα contacts (8 Å, |Δi|>4): 457; chains: 1; bounding box: 54×66×82 Å

Secondary structure (DSSP, 8-state):
-BHHHHHHHHHHTT----HHHHHHHHHHH-TT-SSB--HHHHHHHHHHHH--HHHHHHHHHH--TTS-EEHHHHHHHHHHTS--TTHHHHHHHHHHHH---HHHHHTTEE-HHHHHHHHTSSTT-SS-GGGGS--S---S-GGGSPPPB-SSTTBSS-TTTPPB-THHHH--S-STTGGGT------S-----TGGGT--EEEEEEE--GGG--EE--TTS----EEHHHHHHHHHHHTTSS--S-EEEEEEEE--HHHHHHHHHHHHHHHGGGB--S-SS---SSPPPTTTTTT-EEEES-----PPPTTS-------------HHHHHHHHHHHHHHHHHHHHT-

Organism: Bambusicola thoracicus (NCBI:txid9083)

pLDDT: mean 83.02, std 17.67, range [32.41, 98.25]

Solvent-accessible surface area (backbone atoms only — not comparable to full-atom values): 20061 Å² total; per-residue (Å²): 83,37,67,70,55,50,56,50,50,35,53,74,72,70,50,89,72,58,71,65,62,56,46,52,47,50,59,68,40,26,79,84,71,69,74,37,33,53,76,72,29,47,54,50,37,51,51,64,74,68,60,52,68,70,55,52,55,56,47,59,76,40,30,49,97,86,63,33,26,38,46,70,35,42,21,48,46,30,37,77,71,68,64,37,89,60,16,80,73,50,32,62,60,49,35,69,71,34,33,78,49,69,71,37,41,76,68,51,24,27,43,69,66,14,50,51,43,38,54,73,31,71,88,42,39,92,61,63,65,76,69,75,48,96,74,71,88,48,73,52,42,47,89,80,55,92,72,48,66,41,77,66,28,38,40,28,64,54,86,51,64,20,52,35,40,60,56,12,50,40,60,71,92,73,69,77,70,57,70,78,77,53,99,62,79,86,66,97,73,64,60,36,44,37,21,52,74,53,33,31,31,42,35,44,42,33,33,71,36,74,96,69,42,41,25,32,45,56,79,76,47,64,33,36,72,37,54,42,62,58,43,52,50,42,45,64,76,29,54,57,77,68,42,56,50,39,36,35,39,38,47,47,82,67,44,50,76,72,32,47,52,46,51,52,48,43,50,51,72,66,40,42,89,30,44,62,86,68,78,91,78,81,65,84,88,61,60,67,19,44,60,81,33,50,63,26,34,42,77,46,62,93,72,83,78,76,78,75,71,94,86,68,85,84,89,78,97,68,85,76,69,83,79,74,48,76,66,56,56,51,51,56,52,49,50,54,52,46,41,52,50,47,62,62,73,74,109

Nearest PDB structures (foldseek):
  1dji-assembly2_B  TM=9.398E-01  e=5.910E-38  Rattus norvegicus
  1djy-assembly2_B  TM=9.359E-01  e=3.355E-37  Rattus norvegicus
  1qat-assembly1_A  TM=9.483E-01  e=4.335E-31  Rattus norvegicus
  1qas-assembly1_A  TM=9.561E-01  e=1.937E-30  Rattus norvegicus
  1qas-assembly2_B  TM=9.531E-01  e=7.231E-30  Rattus norvegicus